Protein AF-A0A3M1S1Z4-F1 (afdb_monomer)

Mean predicted aligned error: 8.48 Å

Sequence (187 aa):
GVWTWRINYAYTAEENIVPWLLAGWWEPSHAADTRLLGLTVGRLLRAGQRMDLYARAAGYRHFERGLADDTWSVALSLMAMGHGHLPWSERLAFRWGFGWGLSYALDVLAVERIKQANPGDRTNRLLGYLEWQVDVPVELLFRSRWLQGCFVGGSVAHRSGIFGSASLFGKVSGGSDFVGLHVECLR

Secondary structure (DSSP, 8-state):
--EEEEEEEEEEBSS-IIIIITTT--PBPSS---EEEEEEEEEEEE--SSEEEEEEEEEEEEE-TTSS--EEEEEEEEEEEEEEE-TTSSSEEEEEEEEEEEEEESS--HHHHHT-SSTTPPPPSEEEEEEEEEEEEGGGTS--GGGTTEEEEEEEEEEES--TT-TTS-----EEEEEEEEEEEE-

Radius of gyration: 17.22 Å; Cα contacts (8 Å, |Δi|>4): 479; chains: 1; bounding box: 52×33×48 Å

Solvent-accessible surface area (backbone atoms only — not comparable to full-atom values): 9591 Å² total; per-residue (Å²): 124,54,31,35,44,30,46,35,44,29,36,27,40,59,65,55,68,75,72,42,46,78,70,69,53,86,53,71,21,92,88,38,70,35,32,37,43,35,46,34,43,33,33,57,73,42,85,49,98,70,41,29,36,27,43,34,45,34,44,34,45,38,41,32,80,83,71,47,80,65,39,44,34,38,36,44,32,43,32,42,34,35,73,43,56,40,86,101,44,93,49,74,51,33,38,38,35,49,29,44,40,40,28,40,32,82,50,76,52,53,53,32,64,69,56,35,81,54,99,83,58,57,80,63,41,68,26,41,28,37,34,42,37,42,33,30,46,39,50,82,81,43,95,45,82,91,41,58,61,24,31,41,35,40,37,39,41,37,37,30,43,66,68,90,79,59,89,83,71,64,82,31,50,31,46,48,42,33,44,27,44,34,42,38,34,56,87

Nearest PDB structures (foldseek):
  2wvp-assembly1_A  TM=2.875E-01  e=1.612E-03  Escherichia coli K-12
  2iwv-assembly2_B  TM=3.240E-01  e=2.583E-02  Escherichia coli K-12
  2x9k-assembly1_A  TM=2.784E-01  e=5.372E-03  Escherichia coli K-12
  2qom-assembly2_B  TM=2.943E-01  e=1.242E-01  Escherichia coli O157:H7
  4ctd-assembly1_A  TM=2.450E-01  e=9.562E-02  Escherichia coli K-12

Foldseek 3Di:
DKKKKKKKKWWFACDDPPPAVVVPNGHGRPQFGKIKIKIKMWDFPDDDPFWTKIWMKMKIWIDRPPLDDIWIKIWTKIKIKGFDADPPDPHTFKMKIKIKGKMAIPDFHSQQVVQFPDDPADAHRIWIKMKIWMWGQCCVVDVDPVSVQKIKTKMKMKTFRDPPPPPPRPDHGGMTIIIIIMMMGMD

pLDDT: mean 80.69, std 18.84, range [33.84, 98.25]

Structure (mmCIF, N/CA/C/O backbone):
data_AF-A0A3M1S1Z4-F1
#
_entry.id   AF-A0A3M1S1Z4-F1
#
loop_
_atom_site.group_PDB
_atom_site.id
_atom_site.type_symbol
_atom_site.label_atom_id
_atom_site.label_alt_id
_atom_site.label_comp_id
_atom_site.label_asym_id
_atom_site.label_entity_id
_atom_site.label_seq_id
_atom_site.pdbx_PDB_ins_code
_atom_site.Cartn_x
_atom_site.Cartn_y
_atom_site.Cartn_z
_atom_site.occupancy
_atom_site.B_iso_or_equiv
_atom_site.auth_seq_id
_atom_site.auth_comp_id
_atom_site.auth_asym_id
_atom_site.auth_atom_id
_atom_site.pdbx_PDB_model_num
ATOM 1 N N . GLY A 1 1 ? -8.802 -16.097 13.525 1.00 68.88 1 GLY A N 1
ATOM 2 C CA . GLY A 1 1 ? -7.914 -14.917 13.547 1.00 68.88 1 GLY A CA 1
ATOM 3 C C . GLY A 1 1 ? -8.428 -13.927 12.531 1.00 68.88 1 GLY A C 1
ATOM 4 O O . GLY A 1 1 ? -9.007 -14.385 11.558 1.00 68.88 1 GLY A O 1
ATOM 5 N N . VAL A 1 2 ? -8.281 -12.627 12.792 1.00 91.50 2 VAL A N 1
ATOM 6 C CA . VAL A 1 2 ? -8.871 -11.559 11.966 1.00 91.50 2 VAL A CA 1
ATOM 7 C C . VAL A 1 2 ? -8.124 -11.448 10.638 1.00 91.50 2 VAL A C 1
ATOM 9 O O . VAL A 1 2 ? -6.891 -11.362 10.624 1.00 91.50 2 VAL A O 1
ATOM 12 N N . TRP A 1 3 ? -8.871 -11.456 9.541 1.00 96.75 3 TRP A N 1
ATOM 13 C CA . TRP A 1 3 ? -8.379 -11.249 8.187 1.00 96.75 3 TRP A CA 1
ATOM 14 C C . TRP A 1 3 ? -8.866 -9.913 7.644 1.00 96.75 3 TRP A C 1
ATOM 16 O O . TRP A 1 3 ? -9.862 -9.353 8.092 1.00 96.75 3 TRP A O 1
ATOM 26 N N . THR A 1 4 ? -8.148 -9.391 6.663 1.00 97.06 4 THR A N 1
ATOM 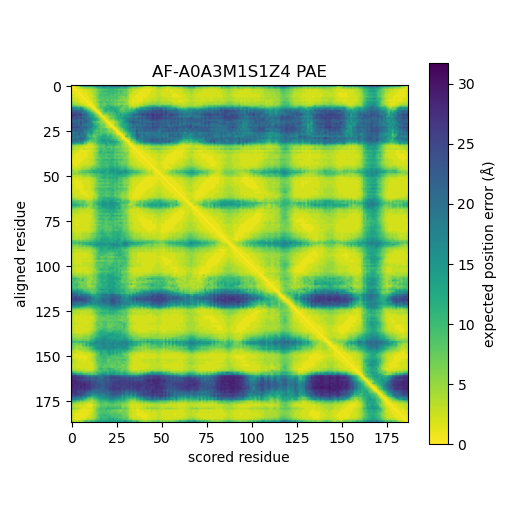27 C CA . THR A 1 4 ? -8.534 -8.188 5.939 1.00 97.06 4 THR A CA 1
ATOM 28 C C . THR A 1 4 ? -8.442 -8.459 4.451 1.00 97.06 4 THR A C 1
ATOM 30 O O . THR A 1 4 ? -7.589 -9.223 3.994 1.00 97.06 4 THR A O 1
ATOM 33 N N . TRP A 1 5 ? -9.315 -7.825 3.686 1.00 97.50 5 TRP A N 1
ATOM 34 C CA . TRP A 1 5 ? -9.149 -7.709 2.246 1.00 97.50 5 TRP A CA 1
ATOM 35 C C . TRP A 1 5 ? -9.329 -6.250 1.853 1.00 97.50 5 TRP A C 1
ATOM 37 O O . TRP A 1 5 ? -10.111 -5.524 2.470 1.00 97.50 5 TRP A O 1
ATOM 47 N N . ARG A 1 6 ? -8.584 -5.821 0.841 1.00 97.94 6 ARG A N 1
ATOM 48 C CA . ARG A 1 6 ? -8.609 -4.465 0.309 1.00 97.94 6 ARG A CA 1
ATOM 49 C C . ARG A 1 6 ? -8.583 -4.500 -1.204 1.00 97.94 6 ARG A C 1
ATOM 51 O O . ARG A 1 6 ? -7.796 -5.241 -1.783 1.00 97.94 6 ARG A O 1
ATOM 58 N N . ILE A 1 7 ? -9.376 -3.626 -1.809 1.00 97.75 7 ILE A N 1
ATOM 59 C CA . ILE A 1 7 ? -9.233 -3.237 -3.210 1.00 97.75 7 ILE A CA 1
ATOM 60 C C . ILE A 1 7 ? -8.804 -1.772 -3.242 1.00 97.75 7 ILE A C 1
ATOM 62 O O . ILE A 1 7 ? -9.365 -0.950 -2.514 1.00 97.75 7 ILE A O 1
ATOM 66 N N . ASN A 1 8 ? -7.810 -1.444 -4.063 1.00 96.81 8 ASN A N 1
ATOM 67 C CA . ASN A 1 8 ? -7.330 -0.075 -4.216 1.00 96.81 8 ASN A CA 1
ATOM 68 C C . ASN A 1 8 ? -7.093 0.287 -5.678 1.00 96.81 8 ASN A C 1
ATOM 70 O O . ASN A 1 8 ? -6.751 -0.563 -6.496 1.00 96.81 8 ASN A O 1
ATOM 74 N N . TYR A 1 9 ? -7.245 1.569 -5.981 1.00 95.25 9 TYR A N 1
ATOM 75 C CA . TYR A 1 9 ? -6.912 2.144 -7.275 1.00 95.25 9 TYR A CA 1
ATOM 76 C C . TYR A 1 9 ? -6.054 3.385 -7.062 1.00 95.25 9 TYR A C 1
ATOM 78 O O . TYR A 1 9 ? -6.417 4.257 -6.272 1.00 95.25 9 TYR A O 1
ATOM 86 N N . ALA A 1 10 ? -4.919 3.446 -7.748 1.00 90.69 10 ALA A N 1
ATOM 87 C CA . ALA A 1 10 ? -3.912 4.479 -7.575 1.00 90.69 10 ALA A CA 1
ATOM 88 C C . ALA A 1 10 ? -3.366 4.977 -8.917 1.00 90.69 10 ALA A C 1
ATOM 90 O O . ALA A 1 10 ? -3.469 4.302 -9.942 1.00 90.69 10 ALA A O 1
ATOM 91 N N . TYR A 1 11 ? -2.762 6.157 -8.894 1.00 85.62 11 TYR A N 1
ATOM 92 C CA . TYR A 1 11 ? -2.019 6.747 -10.002 1.00 85.62 11 TYR A CA 1
ATOM 93 C C . TYR A 1 11 ? -0.616 7.135 -9.533 1.00 85.62 11 TYR A C 1
ATOM 95 O O . TYR A 1 11 ? -0.378 7.321 -8.338 1.00 85.62 11 TYR A O 1
ATOM 103 N N . THR A 1 12 ? 0.321 7.230 -10.469 1.00 82.81 12 THR A N 1
ATOM 104 C CA . THR A 1 12 ? 1.680 7.681 -10.175 1.00 82.81 12 THR A CA 1
ATOM 105 C C . THR A 1 12 ? 1.708 9.172 -9.833 1.00 82.81 12 THR A C 1
ATOM 107 O O . THR A 1 12 ? 1.218 10.005 -10.599 1.00 82.81 12 THR A O 1
ATOM 110 N N . ALA A 1 13 ? 2.291 9.519 -8.686 1.00 64.19 13 ALA A N 1
ATOM 111 C CA . ALA A 1 13 ? 2.458 10.907 -8.256 1.00 64.19 13 ALA A CA 1
ATOM 112 C C . ALA A 1 13 ? 3.737 11.545 -8.821 1.00 64.19 13 ALA A C 1
ATOM 114 O O . ALA A 1 13 ? 4.740 10.861 -9.070 1.00 64.19 13 ALA A O 1
ATOM 115 N N . GLU A 1 14 ? 3.695 12.863 -9.043 1.00 56.50 14 GLU A N 1
ATOM 116 C CA . GLU A 1 14 ? 4.859 13.632 -9.501 1.00 56.50 14 GLU A CA 1
ATOM 117 C C . GLU A 1 14 ? 5.950 13.654 -8.431 1.00 56.50 14 GLU A C 1
ATOM 119 O O . GLU A 1 14 ? 7.093 13.260 -8.684 1.00 56.50 14 GLU A O 1
ATOM 124 N N . GLU A 1 15 ? 5.526 14.035 -7.228 1.00 52.81 15 GLU A N 1
ATOM 125 C CA . GLU A 1 15 ? 6.348 14.323 -6.062 1.00 52.81 15 GLU A CA 1
ATOM 126 C C . GLU A 1 15 ? 6.723 13.077 -5.249 1.00 52.81 15 GLU A C 1
ATOM 128 O O . GLU A 1 15 ? 6.014 12.069 -5.229 1.00 52.81 15 GLU A O 1
ATOM 133 N N . ASN A 1 16 ? 7.849 13.168 -4.536 1.00 48.16 16 ASN A N 1
ATOM 134 C CA . ASN A 1 16 ? 8.339 12.108 -3.651 1.00 48.16 16 ASN A CA 1
ATOM 135 C C . ASN A 1 16 ? 7.529 12.030 -2.342 1.00 48.16 16 ASN A C 1
ATOM 137 O O . ASN A 1 16 ? 7.051 13.036 -1.809 1.00 48.16 16 ASN A O 1
ATOM 141 N N . ILE A 1 17 ? 7.455 10.827 -1.762 1.00 47.41 17 ILE A N 1
ATOM 142 C CA . ILE A 1 17 ? 6.637 10.529 -0.575 1.00 47.41 17 ILE A CA 1
ATOM 143 C C . ILE A 1 17 ? 6.926 11.373 0.671 1.00 47.41 17 ILE A C 1
ATOM 145 O O . ILE A 1 17 ? 6.023 11.694 1.445 1.00 47.41 17 ILE A O 1
ATOM 149 N N . VAL A 1 18 ? 8.183 11.772 0.851 1.00 43.25 18 VAL A N 1
ATOM 150 C CA . VAL A 1 18 ? 8.641 12.623 1.951 1.00 43.25 18 VAL A CA 1
ATOM 151 C C . VAL A 1 18 ? 9.403 13.804 1.343 1.00 43.25 18 VAL A C 1
ATOM 153 O O . VAL A 1 18 ? 10.358 13.559 0.603 1.00 43.25 18 VAL A O 1
ATOM 156 N N . PRO A 1 19 ? 9.051 15.068 1.655 1.00 40.47 19 PRO A N 1
ATOM 157 C CA . PRO A 1 19 ? 8.047 15.517 2.631 1.00 40.47 19 PRO A CA 1
ATOM 158 C C . PRO A 1 19 ? 6.644 15.818 2.058 1.00 40.47 19 PRO A C 1
ATOM 160 O O . PRO A 1 19 ? 5.742 16.124 2.832 1.00 40.47 19 PRO A O 1
ATOM 163 N N . TRP A 1 20 ? 6.432 15.765 0.742 1.00 47.34 20 TRP A N 1
ATOM 164 C CA . TRP A 1 20 ? 5.297 16.452 0.106 1.00 47.34 20 TRP A CA 1
ATOM 165 C C . TRP A 1 20 ? 3.975 15.671 0.131 1.00 47.34 20 TRP A C 1
ATOM 167 O O . TRP A 1 20 ? 2.946 16.224 0.521 1.00 47.34 20 TRP A O 1
ATOM 177 N N . LEU A 1 21 ? 3.985 14.370 -0.169 1.00 50.34 21 LEU A N 1
ATOM 178 C CA . LEU A 1 21 ? 2.754 13.563 -0.164 1.00 50.34 21 LEU A CA 1
ATOM 179 C C . LEU A 1 21 ? 2.178 13.368 1.246 1.00 50.34 21 LEU A C 1
ATOM 181 O O . LEU A 1 21 ? 0.966 13.454 1.440 1.00 50.34 21 LEU A O 1
ATOM 185 N N . LEU A 1 22 ? 3.035 13.196 2.257 1.00 49.78 22 LEU A N 1
ATOM 186 C CA . LEU A 1 22 ? 2.607 13.142 3.663 1.00 49.78 22 LEU A CA 1
ATOM 187 C C . LEU A 1 22 ? 2.133 14.499 4.209 1.00 49.78 22 LEU A C 1
ATOM 189 O O . LEU A 1 22 ? 1.377 14.531 5.178 1.00 49.78 22 LEU A O 1
ATOM 193 N N . ALA A 1 23 ? 2.550 15.607 3.589 1.00 49.66 23 ALA A N 1
ATOM 194 C CA . ALA A 1 23 ? 2.075 16.955 3.898 1.00 49.66 23 ALA A CA 1
ATOM 195 C C . ALA A 1 23 ? 0.803 17.345 3.119 1.00 49.66 23 ALA A C 1
ATOM 197 O O . ALA A 1 23 ? 0.303 18.455 3.289 1.00 49.66 23 ALA A O 1
ATOM 198 N N . GLY A 1 24 ? 0.256 16.439 2.299 1.00 41.69 24 GLY A N 1
ATOM 199 C CA . GLY A 1 24 ? -1.018 16.636 1.618 1.00 41.69 24 GLY A CA 1
ATOM 200 C C . GLY A 1 24 ? -0.931 17.286 0.233 1.00 41.69 24 GLY A C 1
ATOM 201 O O . GLY A 1 24 ? -1.918 17.872 -0.206 1.00 41.69 24 GLY A O 1
ATOM 202 N N . TRP A 1 25 ? 0.206 17.183 -0.457 1.00 45.78 25 TRP A N 1
ATOM 203 C CA . TRP A 1 25 ? 0.380 17.659 -1.835 1.00 45.78 25 TRP A CA 1
ATOM 204 C C . TRP A 1 25 ? 0.211 16.491 -2.817 1.00 45.78 25 TRP A C 1
ATOM 206 O O . TRP A 1 25 ? 1.113 15.673 -2.966 1.00 45.78 25 TRP A O 1
ATOM 216 N N . TRP A 1 26 ? -0.964 16.382 -3.448 1.00 53.75 26 TRP A N 1
ATOM 217 C CA . TRP A 1 26 ? -1.383 15.226 -4.262 1.00 53.75 26 TRP A CA 1
ATOM 218 C C . TRP A 1 26 ? -1.401 15.569 -5.762 1.00 53.75 26 TRP A C 1
ATOM 220 O O . TRP A 1 26 ? -2.456 15.522 -6.393 1.00 53.75 26 TRP A O 1
ATOM 230 N N . GLU A 1 27 ? -0.263 15.939 -6.350 1.00 50.00 27 GLU A N 1
ATOM 231 C CA . GLU A 1 27 ? -0.191 16.247 -7.789 1.00 50.00 27 GLU A CA 1
ATOM 232 C C . GLU A 1 27 ? 0.070 14.979 -8.635 1.00 50.00 27 GLU A C 1
ATOM 234 O O . GLU A 1 27 ? 1.014 14.224 -8.360 1.00 50.00 27 GLU A O 1
ATOM 239 N N . PRO A 1 28 ? -0.781 14.682 -9.642 1.00 53.62 28 PRO A N 1
ATOM 240 C CA . PRO A 1 28 ? -0.522 13.615 -10.609 1.00 53.62 28 PRO A CA 1
ATOM 241 C C . PRO A 1 28 ? 0.761 13.878 -11.390 1.00 53.62 28 PRO A C 1
ATOM 243 O O . PRO A 1 28 ? 0.991 15.007 -11.798 1.00 53.62 28 PRO A O 1
ATOM 246 N N . SER A 1 29 ? 1.558 12.837 -11.654 1.00 52.62 29 SER A N 1
ATOM 247 C CA . SER A 1 29 ? 2.783 13.007 -12.437 1.00 52.62 29 SER A CA 1
ATOM 248 C C . SER A 1 29 ? 2.493 13.433 -13.873 1.00 52.62 29 SER A C 1
ATOM 250 O O . SER A 1 29 ? 1.865 12.697 -14.633 1.00 52.62 29 SER A O 1
ATOM 252 N N . HIS A 1 30 ? 3.053 14.569 -14.280 1.00 53.91 30 HIS A N 1
ATOM 253 C CA . HIS A 1 30 ? 3.096 14.999 -15.675 1.00 53.91 30 HIS A CA 1
ATOM 254 C C . HIS A 1 30 ? 4.088 14.189 -16.534 1.00 53.91 30 HIS A C 1
ATOM 256 O O . HIS A 1 30 ? 4.000 14.216 -17.761 1.00 53.91 30 HIS A O 1
ATOM 262 N N . ALA A 1 31 ? 5.009 13.443 -15.910 1.00 52.38 31 ALA A N 1
ATOM 263 C CA . ALA A 1 31 ? 6.054 12.672 -16.589 1.00 52.38 31 ALA A CA 1
ATOM 264 C C . ALA A 1 31 ? 5.696 11.190 -16.826 1.00 52.38 31 ALA A C 1
ATOM 266 O O . ALA A 1 31 ? 6.248 10.576 -17.739 1.00 52.38 31 ALA A O 1
ATOM 267 N N . ALA A 1 32 ? 4.796 10.605 -16.022 1.00 59.62 32 ALA A N 1
ATOM 268 C CA . ALA A 1 32 ? 4.355 9.217 -16.177 1.00 59.62 32 ALA A CA 1
ATOM 269 C C . ALA A 1 32 ? 2.911 8.999 -15.677 1.00 59.62 32 ALA A C 1
ATOM 271 O O . ALA A 1 32 ? 2.651 9.057 -14.479 1.00 59.62 32 ALA A O 1
ATOM 272 N N . ASP A 1 33 ? 1.979 8.679 -16.583 1.00 74.31 33 ASP A N 1
ATOM 273 C CA . ASP A 1 33 ? 0.579 8.325 -16.264 1.00 74.31 33 ASP A CA 1
ATOM 274 C C . ASP A 1 33 ? 0.416 6.804 -16.108 1.00 74.31 33 ASP A C 1
ATOM 276 O O . ASP A 1 33 ? -0.379 6.162 -16.800 1.00 74.31 33 ASP A O 1
ATOM 280 N N . THR A 1 34 ? 1.200 6.206 -15.207 1.00 81.06 34 THR A N 1
ATOM 281 C CA . THR A 1 34 ? 1.022 4.799 -14.836 1.00 81.06 34 THR A CA 1
ATOM 282 C C . THR A 1 34 ? -0.071 4.705 -13.772 1.00 81.06 34 THR A C 1
ATOM 284 O O . THR A 1 34 ? -0.085 5.430 -12.773 1.00 81.06 34 THR A O 1
ATOM 287 N N . ARG A 1 35 ? -1.029 3.803 -13.982 1.00 87.88 35 ARG A N 1
ATOM 288 C CA . ARG A 1 35 ? -2.130 3.558 -13.042 1.00 87.88 35 ARG A CA 1
ATOM 289 C C . ARG A 1 35 ? -2.029 2.171 -12.449 1.00 87.88 35 ARG A C 1
ATOM 291 O O . ARG A 1 35 ? -1.486 1.265 -13.067 1.00 87.88 35 ARG A O 1
ATOM 298 N N . LEU A 1 36 ? -2.587 1.988 -11.264 1.00 90.62 36 LEU A N 1
ATOM 299 C CA . LEU A 1 36 ? -2.458 0.757 -10.504 1.00 90.62 36 LEU A CA 1
ATOM 300 C C . LEU A 1 36 ? -3.816 0.327 -9.962 1.00 90.62 36 LEU A C 1
ATOM 302 O O . LEU A 1 36 ? -4.502 1.103 -9.303 1.00 90.62 36 LEU A O 1
ATOM 306 N N . LEU A 1 37 ? -4.185 -0.928 -10.212 1.00 96.25 37 LEU A N 1
ATOM 307 C CA . LEU A 1 37 ? -5.288 -1.606 -9.532 1.00 96.25 37 LEU A CA 1
ATOM 308 C C . LEU A 1 37 ? -4.709 -2.688 -8.624 1.00 96.25 37 LEU A C 1
ATOM 310 O O . LEU A 1 37 ? -3.894 -3.497 -9.069 1.00 96.25 37 LEU A O 1
ATOM 314 N N . GLY A 1 38 ? -5.132 -2.704 -7.364 1.00 97.00 38 GLY A N 1
ATOM 315 C CA . GLY A 1 38 ? -4.602 -3.601 -6.350 1.00 97.00 38 GLY A CA 1
ATOM 316 C C . GLY A 1 38 ? -5.652 -4.414 -5.623 1.00 97.00 38 GLY A C 1
ATOM 317 O O . GLY A 1 38 ? -6.762 -3.947 -5.363 1.00 97.00 38 GLY A O 1
ATOM 318 N N . LEU A 1 39 ? -5.253 -5.635 -5.277 1.00 98.12 39 LEU A N 1
ATOM 319 C CA . LEU A 1 39 ? -5.937 -6.500 -4.330 1.00 98.12 39 LEU A CA 1
ATOM 320 C C . LEU A 1 39 ? -4.942 -6.893 -3.239 1.00 98.12 39 LEU A C 1
ATOM 322 O O . LEU A 1 39 ? -3.910 -7.501 -3.527 1.00 98.12 39 LEU A O 1
ATOM 326 N N . THR A 1 40 ? -5.282 -6.594 -1.991 1.00 98.25 40 THR A N 1
ATOM 327 C CA . THR A 1 40 ? -4.454 -6.914 -0.827 1.00 98.25 40 THR A CA 1
ATOM 328 C C . THR A 1 40 ? -5.236 -7.777 0.143 1.00 98.25 40 THR A C 1
ATOM 330 O O . THR A 1 40 ? -6.379 -7.475 0.473 1.00 98.25 40 THR A O 1
ATOM 333 N N . VAL A 1 41 ? -4.604 -8.836 0.638 1.00 98.19 41 VAL A N 1
ATOM 334 C CA . VAL A 1 41 ? -5.101 -9.652 1.747 1.00 98.19 41 VAL A CA 1
ATOM 335 C C . VAL A 1 41 ? -4.181 -9.492 2.946 1.00 98.19 41 VAL A C 1
ATOM 337 O O . VAL A 1 41 ? -2.957 -9.475 2.812 1.00 98.19 41 VAL A O 1
ATOM 340 N N . GLY A 1 42 ? -4.769 -9.351 4.128 1.00 97.69 42 GLY A N 1
ATOM 341 C CA . GLY A 1 42 ? -4.057 -9.151 5.380 1.00 97.69 42 GLY A CA 1
ATOM 342 C C . GLY A 1 42 ? -4.495 -10.137 6.451 1.00 97.69 42 GLY A C 1
ATOM 343 O O . GLY A 1 42 ? -5.641 -10.573 6.482 1.00 97.69 42 GLY A O 1
ATOM 344 N N . ARG A 1 43 ? -3.588 -10.470 7.365 1.00 97.69 43 ARG A N 1
ATOM 345 C CA . ARG A 1 43 ? -3.881 -11.264 8.559 1.00 97.69 43 ARG A CA 1
ATOM 346 C C . ARG A 1 43 ? -3.323 -10.566 9.784 1.00 97.69 43 ARG A C 1
ATOM 348 O O . ARG A 1 43 ? -2.140 -10.228 9.808 1.00 97.69 43 ARG A O 1
ATOM 355 N N . LEU A 1 44 ? -4.154 -10.403 10.809 1.00 97.44 44 LEU A N 1
ATOM 356 C CA . LEU A 1 44 ? -3.710 -9.911 12.106 1.00 97.44 44 LEU A CA 1
ATOM 357 C C . LEU A 1 44 ? -2.735 -10.921 12.721 1.00 97.44 44 LEU A C 1
ATOM 359 O O . LEU A 1 44 ? -3.089 -12.080 12.957 1.00 97.44 44 LEU A O 1
ATOM 363 N N . LEU A 1 45 ? -1.508 -10.474 12.972 1.00 96.69 45 LEU A N 1
ATOM 364 C CA . LEU A 1 45 ? -0.483 -11.253 13.661 1.00 96.69 45 LEU A CA 1
ATOM 365 C C . LEU A 1 45 ? -0.533 -11.009 15.164 1.00 96.69 45 LEU A C 1
ATOM 367 O O . LEU A 1 45 ? -0.421 -11.946 15.951 1.00 96.69 45 LEU A O 1
ATOM 371 N N . ARG A 1 46 ? -0.687 -9.741 15.557 1.00 95.81 46 ARG A N 1
ATOM 372 C CA . ARG A 1 46 ? -0.682 -9.326 16.957 1.00 95.81 46 ARG A CA 1
ATOM 373 C C . ARG A 1 46 ? -1.564 -8.103 17.146 1.00 95.81 46 ARG A C 1
ATOM 375 O O . ARG A 1 46 ? -1.294 -7.067 16.549 1.00 95.81 46 ARG A O 1
ATOM 382 N N . ALA A 1 47 ? -2.566 -8.228 18.010 1.00 94.00 47 ALA A N 1
ATOM 383 C CA . ALA A 1 47 ? -3.289 -7.076 18.530 1.00 94.00 47 ALA A CA 1
ATOM 384 C C . ALA A 1 47 ? -2.452 -6.396 19.620 1.00 94.00 47 ALA A C 1
ATOM 386 O O . ALA A 1 47 ? -1.823 -7.081 20.438 1.00 94.00 47 ALA A O 1
ATOM 387 N N . GLY A 1 48 ? -2.426 -5.069 19.634 1.00 90.00 48 GLY A N 1
ATOM 388 C CA . GLY A 1 48 ? -1.680 -4.296 20.623 1.00 90.00 48 GLY A CA 1
ATOM 389 C C . GLY A 1 48 ? -2.511 -3.173 21.224 1.00 90.00 48 GLY A C 1
ATOM 390 O O . GLY A 1 48 ? -3.523 -2.761 20.678 1.00 90.00 48 GLY A O 1
ATOM 391 N N . GLN A 1 49 ? -2.063 -2.641 22.365 1.00 82.81 49 GLN A N 1
ATOM 392 C CA . GLN A 1 49 ? -2.783 -1.558 23.048 1.00 82.81 49 GLN A CA 1
ATOM 393 C C . GLN A 1 49 ? -2.788 -0.251 22.239 1.00 82.81 49 GLN A C 1
ATOM 395 O O . GLN A 1 49 ? -3.724 0.534 22.334 1.00 82.81 49 GLN A O 1
ATOM 400 N N . ARG A 1 50 ? -1.718 0.006 21.476 1.00 85.00 50 ARG A N 1
ATOM 401 C CA . ARG A 1 50 ? -1.568 1.224 20.661 1.00 85.00 50 ARG A CA 1
ATOM 402 C C . ARG A 1 50 ? -1.634 0.951 19.167 1.00 85.00 50 ARG A C 1
ATOM 404 O O . ARG A 1 50 ? -2.131 1.787 18.421 1.00 85.00 50 ARG A O 1
ATOM 411 N N . MET A 1 51 ? -1.082 -0.183 18.743 1.00 93.31 51 MET A N 1
ATOM 412 C CA . MET A 1 51 ? -0.995 -0.552 17.339 1.00 93.31 51 MET A CA 1
ATOM 413 C C . MET A 1 51 ? -1.179 -2.052 17.164 1.00 93.31 51 MET A C 1
ATOM 415 O O . MET A 1 51 ? -0.622 -2.839 17.932 1.00 93.31 51 MET A O 1
ATOM 419 N N . ASP A 1 52 ? -1.889 -2.418 16.109 1.00 96.25 52 ASP A N 1
ATOM 420 C CA . ASP A 1 52 ? -2.017 -3.784 15.629 1.00 96.25 52 ASP A CA 1
ATOM 421 C C . ASP A 1 52 ? -0.986 -4.058 14.538 1.00 96.25 52 ASP A C 1
ATOM 423 O O . ASP A 1 52 ? -0.679 -3.190 13.724 1.00 96.25 52 ASP A O 1
ATOM 427 N N . LEU A 1 53 ? -0.467 -5.280 14.494 1.00 97.31 53 LEU A N 1
ATOM 428 C CA . LEU A 1 53 ? 0.474 -5.715 13.471 1.00 97.31 53 LEU A CA 1
ATOM 429 C C . LEU A 1 53 ? -0.184 -6.738 12.548 1.00 97.31 53 LEU A C 1
ATOM 431 O O . LEU A 1 53 ? -0.628 -7.797 12.999 1.00 97.31 53 LEU A O 1
ATOM 435 N N . TYR A 1 54 ? -0.181 -6.448 11.251 1.00 98.19 54 TYR A N 1
ATOM 436 C CA . TYR A 1 54 ? -0.698 -7.317 10.199 1.00 98.19 54 TYR A CA 1
ATOM 437 C C . TYR A 1 54 ? 0.430 -7.795 9.283 1.00 98.19 54 TYR A C 1
ATOM 439 O O . TYR A 1 54 ? 1.325 -7.026 8.948 1.00 98.19 54 TYR A O 1
ATOM 447 N N . ALA A 1 55 ? 0.354 -9.042 8.825 1.00 98.12 55 ALA A N 1
ATOM 448 C CA . ALA A 1 55 ? 1.051 -9.482 7.617 1.00 98.12 55 ALA A CA 1
ATOM 449 C C . ALA A 1 55 ? 0.136 -9.244 6.421 1.00 98.12 55 ALA A C 1
ATOM 451 O O . ALA A 1 55 ? -1.056 -9.543 6.507 1.00 98.12 55 ALA A O 1
ATOM 452 N N . ARG A 1 56 ? 0.679 -8.741 5.314 1.00 98.19 56 ARG A N 1
ATOM 453 C CA . ARG A 1 56 ? -0.070 -8.446 4.093 1.00 98.19 56 ARG A CA 1
ATOM 454 C C . ARG A 1 56 ? 0.620 -9.017 2.865 1.00 98.19 56 ARG A C 1
ATOM 456 O O . ARG A 1 56 ? 1.845 -9.013 2.765 1.00 98.19 56 ARG A O 1
ATOM 463 N N . ALA A 1 57 ? -0.202 -9.477 1.934 1.00 98.12 57 ALA A N 1
ATOM 464 C CA . ALA A 1 57 ? 0.196 -9.849 0.590 1.00 98.12 57 ALA A CA 1
ATOM 465 C C . ALA A 1 57 ? -0.693 -9.104 -0.406 1.00 98.12 57 ALA A C 1
ATOM 467 O O . ALA A 1 57 ? -1.919 -9.143 -0.289 1.00 98.12 57 ALA A O 1
ATOM 468 N N . ALA A 1 58 ? -0.077 -8.426 -1.367 1.00 97.75 58 ALA A N 1
ATOM 469 C CA . ALA A 1 58 ? -0.762 -7.627 -2.370 1.00 97.75 58 ALA A CA 1
ATOM 470 C C . ALA A 1 58 ? -0.366 -8.054 -3.782 1.00 97.75 58 ALA A C 1
ATOM 472 O O . ALA A 1 58 ? 0.797 -8.367 -4.039 1.00 97.75 58 ALA A O 1
ATOM 473 N N . GLY A 1 59 ? -1.336 -8.042 -4.690 1.00 97.50 59 GLY A N 1
ATOM 474 C CA . GLY A 1 59 ? -1.135 -8.159 -6.128 1.00 97.50 59 GLY A CA 1
ATOM 475 C C . GLY A 1 59 ? -1.606 -6.886 -6.818 1.00 97.50 59 GLY A C 1
ATOM 476 O O . GLY A 1 59 ? -2.710 -6.410 -6.556 1.00 97.50 59 GLY A O 1
ATOM 477 N N . TYR A 1 60 ? -0.773 -6.353 -7.705 1.00 96.50 60 TYR A N 1
ATOM 478 C CA . TYR A 1 60 ? -1.012 -5.105 -8.416 1.00 96.50 60 TYR A CA 1
ATOM 479 C C . TYR A 1 60 ? -0.914 -5.316 -9.922 1.00 96.50 60 TYR A C 1
ATOM 481 O O . TYR A 1 60 ? 0.073 -5.873 -10.410 1.00 96.50 60 TYR A O 1
ATOM 489 N N . ARG A 1 61 ? -1.915 -4.821 -10.651 1.00 95.62 61 ARG A N 1
ATOM 490 C CA . ARG A 1 61 ? -1.861 -4.636 -12.101 1.00 95.62 61 ARG A CA 1
ATOM 491 C C . ARG A 1 61 ? -1.480 -3.191 -12.385 1.00 95.62 61 ARG A C 1
ATOM 493 O O . ARG A 1 61 ? -2.198 -2.281 -11.974 1.00 95.62 61 ARG A O 1
ATOM 500 N N . HIS A 1 62 ? -0.369 -3.010 -13.088 1.00 92.44 62 HIS A N 1
ATOM 501 C CA . HIS A 1 62 ? 0.113 -1.717 -13.559 1.00 92.44 62 HIS A CA 1
ATOM 502 C C . HIS A 1 62 ? -0.349 -1.504 -14.994 1.00 92.44 62 HIS A C 1
ATOM 504 O O . HIS A 1 62 ? -0.135 -2.363 -15.849 1.00 92.44 62 HIS A O 1
ATOM 510 N N . PHE A 1 63 ? -0.987 -0.367 -15.234 1.00 91.38 63 PHE A N 1
ATOM 511 C CA . PHE A 1 63 ? -1.415 0.098 -16.542 1.00 91.38 63 PHE A CA 1
ATOM 512 C C . PHE A 1 63 ? -0.465 1.207 -16.979 1.00 91.38 63 PHE A C 1
ATOM 514 O O . PHE A 1 63 ? -0.534 2.314 -16.448 1.00 91.38 63 PHE A O 1
ATOM 521 N N . GLU A 1 64 ? 0.424 0.908 -17.920 1.00 84.19 64 GLU A N 1
ATOM 522 C CA . GLU A 1 64 ? 1.543 1.786 -18.309 1.00 84.19 64 GLU A CA 1
ATOM 523 C C . GLU A 1 64 ? 1.142 2.815 -19.383 1.00 84.19 64 GLU A C 1
ATOM 525 O O . GLU A 1 64 ? 1.945 3.649 -19.789 1.00 84.19 64 GLU A O 1
ATOM 530 N N . ARG A 1 65 ? -0.115 2.767 -19.850 1.00 84.94 65 ARG A N 1
ATOM 531 C CA . ARG A 1 65 ? -0.782 3.780 -20.697 1.00 84.94 65 ARG A CA 1
ATOM 532 C C . ARG A 1 65 ? 0.062 4.305 -21.870 1.00 84.94 65 ARG A C 1
ATOM 534 O O . ARG A 1 65 ? 0.043 5.493 -22.177 1.00 84.94 65 ARG A O 1
ATOM 541 N N . GLY A 1 66 ? 0.748 3.401 -22.568 1.00 76.62 66 GLY A N 1
ATOM 542 C CA . GLY A 1 66 ? 1.540 3.721 -23.761 1.00 76.62 66 GLY A CA 1
ATOM 543 C C . GLY A 1 66 ? 3.007 4.063 -23.489 1.00 76.62 66 GLY A C 1
ATOM 544 O O . GLY A 1 66 ? 3.745 4.299 -24.440 1.00 76.62 66 GLY A O 1
ATOM 545 N N . LEU A 1 67 ? 3.448 4.047 -22.226 1.00 78.00 67 LEU A N 1
ATOM 546 C CA . LEU A 1 67 ? 4.863 4.159 -21.851 1.00 78.00 67 LEU A CA 1
ATOM 547 C C . LEU A 1 67 ? 5.597 2.811 -21.949 1.00 78.00 67 LEU A C 1
ATOM 549 O O . LEU A 1 67 ? 6.806 2.776 -22.180 1.00 78.00 67 LEU A O 1
ATOM 553 N N . ALA A 1 68 ? 4.873 1.708 -21.745 1.00 82.62 68 ALA A N 1
ATOM 554 C CA . ALA A 1 68 ? 5.347 0.329 -21.841 1.00 82.62 68 ALA A CA 1
ATOM 555 C C . ALA A 1 68 ? 4.162 -0.650 -21.896 1.00 82.62 68 ALA A C 1
ATOM 557 O O . ALA A 1 68 ? 3.003 -0.229 -21.880 1.00 82.62 68 ALA A O 1
ATOM 558 N N . ASP A 1 69 ? 4.465 -1.949 -21.921 1.00 87.06 69 ASP A N 1
ATOM 559 C CA . ASP A 1 69 ? 3.471 -2.999 -21.727 1.00 87.06 69 ASP A CA 1
ATOM 560 C C . ASP A 1 69 ? 2.990 -3.041 -20.272 1.00 87.06 69 ASP A C 1
ATOM 562 O O . ASP A 1 69 ? 3.775 -2.973 -19.324 1.00 87.06 69 ASP A O 1
ATOM 566 N N . ASP A 1 70 ? 1.683 -3.214 -20.094 1.00 90.69 70 ASP A N 1
ATOM 567 C CA . ASP A 1 70 ? 1.077 -3.384 -18.779 1.00 90.69 70 ASP A CA 1
ATOM 568 C C . ASP A 1 70 ? 1.660 -4.603 -18.046 1.00 90.69 70 ASP A C 1
ATOM 570 O O . ASP A 1 70 ? 1.589 -5.746 -18.521 1.00 90.69 70 ASP A O 1
ATOM 574 N N . THR A 1 71 ? 2.118 -4.401 -16.814 1.00 91.75 71 THR A N 1
ATOM 575 C CA . THR A 1 71 ? 2.817 -5.430 -16.037 1.00 91.75 71 THR A CA 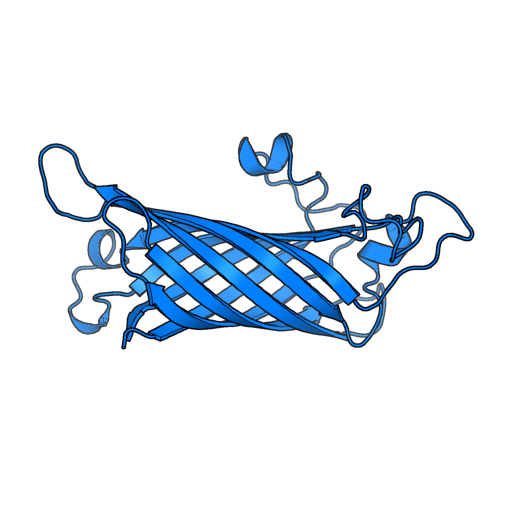1
ATOM 576 C C . THR A 1 71 ? 2.131 -5.738 -14.708 1.00 91.75 71 THR A C 1
ATOM 578 O O . THR A 1 71 ? 1.153 -5.105 -14.310 1.00 91.75 71 THR A O 1
ATOM 581 N N . TRP A 1 72 ? 2.601 -6.777 -14.027 1.00 94.12 72 TRP A N 1
ATOM 582 C CA . TRP A 1 72 ? 2.130 -7.153 -12.697 1.00 94.12 72 TRP A CA 1
ATOM 583 C C . TRP A 1 72 ? 3.234 -6.968 -11.671 1.00 94.12 72 TRP A C 1
ATOM 585 O O . TRP A 1 72 ? 4.415 -7.157 -11.961 1.00 94.12 72 TRP A O 1
ATOM 595 N N . SER A 1 73 ? 2.842 -6.679 -10.437 1.00 94.00 73 SER A N 1
ATOM 596 C CA . SER A 1 73 ? 3.745 -6.783 -9.298 1.00 94.00 73 SER A CA 1
ATOM 597 C C . SER A 1 73 ? 3.055 -7.412 -8.103 1.00 94.00 73 SER A C 1
ATOM 599 O O . SER A 1 73 ? 1.837 -7.329 -7.964 1.00 94.00 73 SER A O 1
ATOM 601 N N . VAL A 1 74 ? 3.849 -8.003 -7.225 1.00 96.44 74 VAL A N 1
ATOM 602 C CA . VAL A 1 74 ? 3.405 -8.532 -5.939 1.00 96.44 74 VAL A CA 1
ATOM 603 C C . VAL A 1 74 ? 4.162 -7.840 -4.817 1.00 96.44 74 VAL A C 1
ATOM 605 O O . VAL A 1 74 ? 5.322 -7.462 -4.990 1.00 96.44 74 VAL A O 1
ATOM 608 N N . ALA A 1 75 ? 3.531 -7.655 -3.664 1.00 96.50 75 ALA A N 1
ATOM 609 C CA . ALA A 1 75 ? 4.176 -7.113 -2.474 1.00 96.50 75 ALA A CA 1
ATOM 610 C C . ALA A 1 75 ? 3.865 -7.971 -1.250 1.00 96.50 75 ALA A C 1
ATOM 612 O O . ALA A 1 75 ? 2.738 -8.430 -1.074 1.00 96.50 75 ALA A O 1
ATOM 613 N N . LEU A 1 76 ? 4.871 -8.165 -0.402 1.00 97.69 76 LEU A N 1
ATOM 614 C CA . LEU A 1 76 ? 4.731 -8.753 0.925 1.00 97.69 76 LEU A CA 1
ATOM 615 C C . LEU A 1 76 ? 5.181 -7.718 1.944 1.00 97.69 76 LEU A C 1
ATOM 617 O O . LEU A 1 76 ? 6.292 -7.197 1.837 1.00 97.69 76 LEU A O 1
ATOM 621 N N . SER A 1 77 ? 4.338 -7.424 2.928 1.00 97.25 77 SER A N 1
ATOM 622 C CA . SER A 1 77 ? 4.619 -6.385 3.915 1.00 97.25 77 SER A CA 1
ATOM 623 C C . SER A 1 77 ? 4.123 -6.738 5.310 1.00 97.25 77 SER A C 1
ATOM 625 O O . SER A 1 77 ? 3.188 -7.519 5.505 1.00 97.25 77 SER A O 1
ATOM 627 N N . LEU A 1 78 ? 4.778 -6.144 6.301 1.00 97.81 78 LEU A N 1
ATOM 628 C CA . LEU A 1 78 ? 4.236 -5.987 7.641 1.00 97.81 78 LEU A CA 1
ATOM 629 C C . LEU A 1 78 ? 3.593 -4.609 7.725 1.00 97.81 78 LEU A C 1
ATOM 631 O O . LEU A 1 78 ? 4.156 -3.649 7.212 1.00 97.81 78 LEU A O 1
ATOM 635 N N . MET A 1 79 ? 2.432 -4.515 8.364 1.00 97.62 79 MET A N 1
ATOM 636 C CA . MET A 1 79 ? 1.672 -3.278 8.507 1.00 97.62 79 MET A CA 1
ATOM 637 C C . MET A 1 79 ? 1.364 -3.024 9.973 1.00 97.62 79 MET A C 1
ATOM 639 O O . MET A 1 79 ? 0.639 -3.802 10.597 1.00 97.62 79 MET A O 1
ATOM 643 N N . ALA A 1 80 ? 1.887 -1.927 10.508 1.00 97.06 80 ALA A N 1
ATOM 644 C CA . ALA A 1 80 ? 1.507 -1.421 11.815 1.00 97.06 80 ALA A CA 1
ATOM 645 C C . ALA A 1 80 ? 0.301 -0.482 11.660 1.00 97.06 80 ALA A C 1
ATOM 647 O O . ALA A 1 80 ? 0.353 0.469 10.883 1.00 97.06 80 ALA A O 1
ATOM 648 N N . MET A 1 81 ? -0.777 -0.756 12.391 1.00 96.81 81 MET A N 1
ATOM 649 C CA . MET A 1 81 ? -2.067 -0.071 12.301 1.00 96.81 81 MET A CA 1
ATOM 650 C C . MET A 1 81 ? -2.424 0.589 13.626 1.00 96.81 81 MET A C 1
ATOM 652 O O . MET A 1 81 ? -2.561 -0.098 14.633 1.00 96.81 81 MET A O 1
ATOM 656 N N . GLY A 1 82 ? -2.595 1.907 13.625 1.00 94.69 82 GLY A N 1
ATOM 657 C CA . GLY A 1 82 ? -3.097 2.678 14.759 1.00 94.69 82 GLY A CA 1
ATOM 658 C C . GLY A 1 82 ? -4.573 3.049 14.605 1.00 94.69 82 GLY A C 1
ATOM 659 O O . GLY A 1 82 ? -5.105 3.123 13.496 1.00 94.69 82 GLY A O 1
ATOM 660 N N . HIS A 1 83 ? -5.220 3.324 15.737 1.00 93.50 83 HIS A N 1
ATOM 661 C CA . HIS A 1 83 ? -6.644 3.651 15.827 1.00 93.50 83 HIS A CA 1
ATOM 662 C C . HIS A 1 83 ? -6.836 5.015 16.499 1.00 93.50 83 HIS A C 1
ATOM 664 O O . HIS A 1 83 ? -6.390 5.224 17.628 1.00 93.50 83 HIS A O 1
ATOM 670 N N . GLY A 1 84 ? -7.492 5.945 15.806 1.00 91.62 84 GLY A N 1
ATOM 671 C CA . GLY A 1 84 ? -7.926 7.228 16.351 1.00 91.62 84 GLY A CA 1
ATOM 672 C C . GLY A 1 84 ? -9.407 7.174 16.705 1.00 91.62 84 GLY A C 1
ATOM 673 O O . GLY A 1 84 ? -10.214 6.751 15.880 1.00 91.62 84 GLY A O 1
ATOM 674 N N . HIS A 1 85 ? -9.774 7.600 17.911 1.00 92.38 85 HIS A N 1
ATOM 675 C CA . HIS A 1 85 ? -11.150 7.536 18.416 1.00 92.38 85 HIS A CA 1
ATOM 676 C C . HIS A 1 85 ? -11.780 8.928 18.490 1.00 92.38 85 HIS A C 1
ATOM 678 O O . HIS A 1 85 ? -11.076 9.937 18.576 1.00 92.38 85 HIS A O 1
ATOM 684 N N . LEU A 1 86 ? -13.111 8.984 18.432 1.00 90.00 86 LEU A N 1
ATOM 685 C CA . LEU A 1 86 ? -13.850 10.230 18.601 1.00 90.00 86 LEU A CA 1
ATOM 686 C C . LEU A 1 86 ? -13.662 10.782 20.027 1.00 90.00 86 LEU A C 1
ATOM 688 O O . LEU A 1 86 ? -13.547 10.004 20.977 1.00 90.00 86 LEU A O 1
ATOM 692 N N . PRO A 1 87 ? -13.675 12.116 20.211 1.00 89.44 87 PRO A N 1
ATOM 693 C CA . PRO A 1 87 ? -13.591 12.716 21.537 1.00 89.44 87 PRO A CA 1
ATOM 694 C C . PRO A 1 87 ? -14.644 12.144 22.495 1.00 89.44 87 PRO A C 1
ATOM 696 O O . PRO A 1 87 ? -15.824 12.056 22.151 1.00 89.44 87 PRO A O 1
ATOM 699 N N . TRP A 1 88 ? -14.204 11.763 23.699 1.00 87.81 88 TRP A N 1
ATOM 700 C CA . TRP A 1 88 ? -15.057 11.231 24.773 1.00 87.81 88 TRP A CA 1
ATOM 701 C C . TRP A 1 88 ? -15.870 9.976 24.388 1.00 87.81 88 TRP A C 1
ATOM 703 O O . TRP A 1 88 ? -16.919 9.715 24.975 1.00 87.81 88 TRP A O 1
ATOM 713 N N . SER A 1 89 ? -15.410 9.195 23.402 1.00 88.75 89 SER A N 1
ATOM 714 C CA . SER A 1 89 ? -16.081 7.977 22.941 1.00 88.75 89 SER A CA 1
ATOM 715 C C . SER A 1 89 ? -15.086 6.883 22.548 1.00 88.75 89 SER A C 1
ATOM 717 O O . SER A 1 89 ? -14.041 7.159 21.976 1.00 88.75 89 SER A O 1
ATOM 719 N N . GLU A 1 90 ? -15.471 5.623 22.754 1.00 85.12 90 GLU A N 1
ATOM 720 C CA . GLU A 1 90 ? -14.752 4.444 22.237 1.00 85.12 90 GLU A CA 1
ATOM 721 C C . GLU A 1 90 ? -15.034 4.182 20.744 1.00 85.12 90 GLU A C 1
ATOM 723 O O . GLU A 1 90 ? -14.615 3.175 20.177 1.00 85.12 90 GLU A O 1
ATOM 728 N N . ARG A 1 91 ? -15.794 5.059 20.074 1.00 88.44 91 ARG A N 1
ATOM 729 C CA . ARG A 1 91 ? -16.053 4.925 18.639 1.00 88.44 91 ARG A CA 1
ATOM 730 C C . ARG A 1 91 ? -14.815 5.289 17.837 1.00 88.44 91 ARG A C 1
ATOM 732 O O . ARG A 1 91 ? -14.287 6.394 17.956 1.00 88.44 91 ARG A O 1
ATOM 739 N N . LEU A 1 92 ? -14.411 4.369 16.970 1.00 91.25 92 LEU A N 1
ATOM 740 C CA . LEU A 1 92 ? -13.334 4.577 16.018 1.00 91.25 92 LEU A CA 1
ATOM 741 C C . LEU A 1 92 ? -13.695 5.726 15.063 1.00 91.25 92 LEU A C 1
ATOM 743 O O . LEU A 1 92 ? -14.757 5.720 14.446 1.00 91.25 92 LEU A O 1
ATOM 747 N N . ALA A 1 93 ? -12.815 6.717 14.959 1.00 92.75 93 ALA A N 1
ATOM 748 C CA . ALA A 1 93 ? -12.944 7.856 14.054 1.00 92.75 93 ALA A CA 1
ATOM 749 C C . ALA A 1 93 ? -12.190 7.606 12.742 1.00 92.75 93 ALA A C 1
ATOM 751 O O . ALA A 1 93 ? -12.714 7.852 11.660 1.00 92.75 93 ALA A O 1
ATOM 752 N N . PHE A 1 94 ? -10.960 7.105 12.843 1.00 93.75 94 PHE A N 1
ATOM 753 C CA . PHE A 1 94 ? -10.099 6.805 11.704 1.00 93.75 94 PHE A CA 1
ATOM 754 C C . PHE A 1 94 ? -9.035 5.778 12.091 1.00 93.75 94 PHE A C 1
ATOM 756 O O . PHE A 1 94 ? -8.736 5.573 13.271 1.00 93.75 94 PHE A O 1
ATOM 763 N N . ARG A 1 95 ? -8.424 5.156 11.089 1.00 95.38 95 ARG A N 1
ATOM 764 C CA . ARG A 1 95 ? -7.209 4.361 11.235 1.00 95.38 95 ARG A CA 1
ATOM 765 C C . ARG A 1 95 ? -6.106 4.988 10.414 1.00 95.38 95 ARG A C 1
ATOM 767 O O . ARG A 1 95 ? -6.348 5.642 9.403 1.00 95.38 95 ARG A O 1
ATOM 774 N N . TRP A 1 96 ? -4.887 4.750 10.846 1.00 95.12 96 TRP A N 1
ATOM 775 C CA . TRP A 1 96 ? -3.697 5.089 10.089 1.00 95.12 96 TRP A CA 1
ATOM 776 C C . TRP A 1 96 ? -2.750 3.906 10.140 1.00 95.12 96 TRP A C 1
ATOM 778 O O . TRP A 1 96 ? -2.792 3.10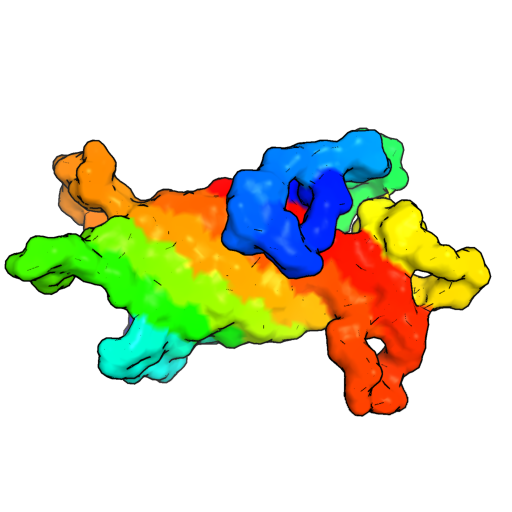2 11.075 1.00 95.12 96 TRP A O 1
ATOM 788 N N . GLY A 1 97 ? -1.899 3.774 9.135 1.00 95.12 97 GLY A N 1
ATOM 789 C CA . GLY A 1 97 ? -0.944 2.688 9.139 1.00 95.12 97 GLY A CA 1
ATOM 790 C C . GLY A 1 97 ? 0.308 2.967 8.350 1.00 95.12 97 GLY A C 1
ATOM 791 O O . GLY A 1 97 ? 0.319 3.782 7.429 1.00 95.12 97 GLY A O 1
ATOM 792 N N . PHE A 1 98 ? 1.349 2.256 8.757 1.00 95.19 98 PHE A N 1
ATOM 793 C CA . PHE A 1 98 ? 2.658 2.282 8.140 1.00 95.19 98 PHE A CA 1
ATOM 794 C C . PHE A 1 98 ? 3.122 0.853 7.892 1.00 95.19 98 PHE A C 1
ATOM 796 O O . PHE A 1 98 ? 3.169 0.031 8.814 1.00 95.19 98 PHE A O 1
ATOM 803 N N . GLY A 1 99 ? 3.436 0.566 6.637 1.00 93.69 99 GLY A N 1
ATOM 804 C CA . GLY A 1 99 ? 3.823 -0.740 6.153 1.00 93.69 99 GLY A CA 1
ATOM 805 C C . GLY A 1 99 ? 5.222 -0.733 5.575 1.00 93.69 99 GLY A C 1
ATOM 806 O O . GLY A 1 99 ? 5.636 0.233 4.941 1.00 93.69 99 GLY A O 1
ATOM 807 N N . TRP A 1 100 ? 5.940 -1.831 5.782 1.00 94.38 100 TRP A N 1
ATOM 808 C CA . TRP A 1 100 ? 7.274 -2.043 5.238 1.00 94.38 100 TRP A CA 1
ATOM 809 C C . TRP A 1 100 ? 7.445 -3.487 4.784 1.00 94.38 100 TRP A C 1
ATOM 811 O O . TRP A 1 100 ? 6.934 -4.428 5.399 1.00 94.38 100 TRP A O 1
ATOM 821 N N . GLY A 1 101 ? 8.168 -3.674 3.688 1.00 93.81 101 GLY A N 1
ATOM 822 C CA . GLY A 1 101 ? 8.377 -4.989 3.116 1.00 93.81 101 GLY A CA 1
ATOM 823 C C . GLY A 1 101 ? 9.118 -4.958 1.794 1.00 93.81 101 GLY A C 1
ATOM 824 O O . GLY A 1 101 ? 9.987 -4.118 1.564 1.00 93.81 101 GLY A O 1
ATOM 825 N N . LEU A 1 102 ? 8.768 -5.904 0.932 1.00 92.69 102 LEU A N 1
ATOM 826 C CA . LEU A 1 102 ? 9.390 -6.106 -0.369 1.00 92.69 102 LEU A CA 1
ATOM 827 C C . LEU A 1 102 ? 8.320 -6.172 -1.448 1.00 92.69 102 LEU A C 1
ATOM 829 O O . LEU A 1 102 ? 7.232 -6.707 -1.226 1.00 92.69 102 LEU A O 1
ATOM 833 N N . SER A 1 103 ? 8.654 -5.685 -2.638 1.00 91.81 103 SER A N 1
ATOM 834 C CA . 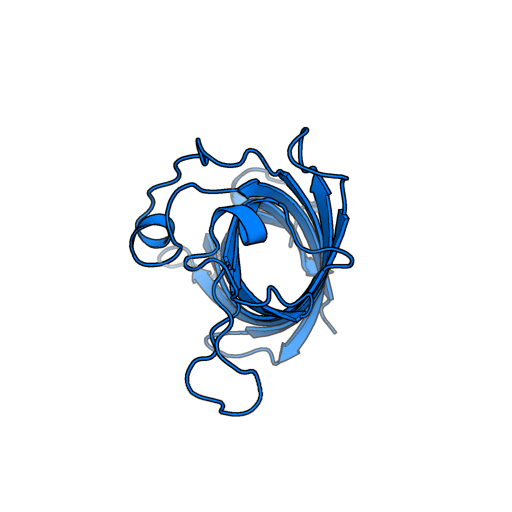SER A 1 103 ? 7.797 -5.826 -3.803 1.00 91.81 103 SER A CA 1
ATOM 835 C C . SER A 1 103 ? 8.582 -6.264 -5.030 1.00 91.81 103 SER A C 1
ATOM 837 O O . SER A 1 103 ? 9.658 -5.751 -5.323 1.00 91.81 103 SER A O 1
ATOM 839 N N . TYR A 1 104 ? 8.025 -7.234 -5.747 1.00 90.31 104 TYR A N 1
ATOM 840 C CA . TYR A 1 104 ? 8.585 -7.811 -6.958 1.00 90.31 104 TYR A CA 1
ATOM 841 C C . TYR A 1 104 ? 7.694 -7.470 -8.150 1.00 90.31 104 TYR A C 1
ATOM 843 O O . TYR A 1 104 ? 6.513 -7.813 -8.141 1.00 90.31 104 TYR A O 1
ATOM 851 N N . ALA A 1 105 ? 8.234 -6.800 -9.165 1.00 89.25 105 ALA A N 1
ATOM 852 C CA . ALA A 1 105 ? 7.545 -6.566 -10.431 1.00 89.25 105 ALA A CA 1
ATOM 853 C C . ALA A 1 105 ? 8.003 -7.578 -11.490 1.00 89.25 105 ALA A C 1
ATOM 855 O O . ALA A 1 105 ? 9.192 -7.879 -11.592 1.00 89.25 105 ALA A O 1
ATOM 856 N N . LEU A 1 106 ? 7.063 -8.121 -12.268 1.00 86.50 106 LEU A N 1
ATOM 857 C CA . LEU A 1 106 ? 7.374 -9.072 -13.342 1.00 86.50 106 LEU A CA 1
ATOM 858 C C . LEU A 1 106 ? 8.230 -8.423 -14.431 1.00 86.50 106 LEU A C 1
ATOM 860 O O . LEU A 1 106 ? 9.127 -9.067 -14.977 1.00 86.50 106 LEU A O 1
ATOM 864 N N . ASP A 1 107 ? 7.976 -7.144 -14.688 1.00 83.94 107 ASP A N 1
ATOM 865 C CA . ASP A 1 107 ? 8.819 -6.290 -15.506 1.00 83.94 107 ASP A CA 1
ATOM 866 C C . ASP A 1 107 ? 9.055 -4.948 -14.809 1.00 83.94 107 ASP A C 1
ATOM 868 O O . ASP A 1 107 ? 8.272 -4.543 -13.951 1.00 83.94 107 ASP A O 1
ATOM 872 N N . VAL A 1 108 ? 10.157 -4.285 -15.149 1.00 78.69 108 VAL A N 1
ATOM 873 C CA . VAL A 1 108 ? 10.498 -2.973 -14.592 1.00 78.69 108 VAL A CA 1
ATOM 874 C C . VAL A 1 108 ? 9.454 -1.958 -15.057 1.00 78.69 108 VAL A C 1
ATOM 876 O O . VAL A 1 108 ? 9.147 -1.897 -16.249 1.00 78.69 108 VAL A O 1
ATOM 879 N N . LEU A 1 109 ? 8.923 -1.160 -14.131 1.00 78.19 109 LEU A N 1
ATOM 880 C CA . LEU A 1 109 ? 7.893 -0.168 -14.447 1.00 78.19 109 LEU A CA 1
ATOM 881 C C . LEU A 1 109 ? 8.470 0.959 -15.306 1.00 78.19 109 LEU A C 1
ATOM 883 O O . LEU A 1 109 ? 9.631 1.348 -15.133 1.00 78.19 109 LEU A O 1
ATOM 887 N N . ALA A 1 110 ? 7.669 1.525 -16.211 1.00 75.31 110 ALA A N 1
ATOM 888 C CA . ALA A 1 110 ? 8.160 2.592 -17.086 1.00 75.31 110 ALA A CA 1
ATOM 889 C C . ALA A 1 110 ? 8.590 3.823 -16.280 1.00 75.31 110 ALA A C 1
ATOM 891 O O . ALA A 1 110 ? 9.656 4.381 -16.536 1.00 75.31 110 ALA A O 1
ATOM 892 N N . VAL A 1 111 ? 7.827 4.176 -15.241 1.00 71.56 111 VAL A N 1
ATOM 893 C CA . VAL A 1 111 ? 8.181 5.254 -14.306 1.00 71.56 111 VAL A CA 1
ATOM 894 C C . VAL A 1 111 ? 9.531 5.016 -13.613 1.00 71.56 111 VAL A C 1
ATOM 896 O O . VAL A 1 111 ? 10.301 5.959 -13.453 1.00 71.56 111 VAL A O 1
ATOM 899 N N . GLU A 1 112 ? 9.863 3.772 -13.252 1.00 71.00 112 GLU A N 1
ATOM 900 C CA . GLU A 1 112 ? 11.134 3.441 -12.590 1.00 71.00 112 GLU A CA 1
ATOM 901 C C . GLU A 1 112 ? 12.320 3.601 -13.555 1.00 71.00 112 GLU A C 1
ATOM 903 O O . GLU A 1 112 ? 13.390 4.036 -13.132 1.00 71.00 112 GLU A O 1
ATOM 908 N N . ARG A 1 113 ? 12.116 3.326 -14.855 1.00 71.75 113 ARG A N 1
ATOM 909 C CA . ARG A 1 113 ? 13.110 3.591 -15.912 1.00 71.75 113 ARG A CA 1
ATOM 910 C C . ARG A 1 113 ? 13.276 5.083 -16.200 1.00 71.75 113 ARG A C 1
ATOM 912 O O . ARG A 1 113 ? 14.396 5.538 -16.397 1.00 71.75 113 ARG A O 1
ATOM 919 N N . ILE A 1 114 ? 12.177 5.839 -16.236 1.00 67.69 114 ILE A N 1
ATOM 920 C CA . ILE A 1 114 ? 12.189 7.284 -16.527 1.00 67.69 114 ILE A CA 1
ATOM 921 C C . ILE A 1 114 ? 12.842 8.065 -15.381 1.00 67.69 114 ILE A C 1
ATOM 923 O O . ILE A 1 114 ? 13.667 8.939 -15.626 1.00 67.69 114 ILE A O 1
ATOM 927 N N . LYS A 1 115 ? 12.506 7.736 -14.126 1.00 65.44 115 LYS A N 1
ATOM 928 C CA . LYS A 1 115 ? 13.045 8.397 -12.921 1.00 65.44 115 LYS A CA 1
ATOM 929 C C . LYS A 1 115 ? 14.458 7.922 -12.545 1.00 65.44 115 LYS A C 1
ATOM 931 O O . LYS A 1 115 ? 14.964 8.264 -11.476 1.00 65.44 115 LYS A O 1
ATOM 936 N N . GLN A 1 116 ? 15.109 7.131 -13.392 1.00 65.69 116 GLN A N 1
ATOM 937 C CA . GLN A 1 116 ? 16.464 6.660 -13.155 1.00 65.69 116 GLN A CA 1
ATOM 938 C C . GLN A 1 116 ? 17.471 7.815 -13.298 1.00 65.69 116 GLN A C 1
ATOM 940 O O . GLN A 1 116 ? 17.584 8.429 -14.354 1.00 65.69 116 GLN A O 1
ATOM 945 N N . ALA A 1 117 ? 18.231 8.098 -12.234 1.00 55.62 117 ALA A N 1
ATOM 946 C CA . ALA A 1 117 ? 19.078 9.295 -12.175 1.00 55.62 117 ALA A CA 1
ATOM 947 C C . ALA A 1 117 ? 20.324 9.254 -13.084 1.00 55.62 117 ALA A C 1
ATOM 949 O O . ALA A 1 117 ? 20.777 10.310 -13.517 1.00 55.62 117 ALA A O 1
ATOM 950 N N . ASN A 1 118 ? 20.892 8.071 -13.371 1.00 52.47 118 ASN A N 1
ATOM 951 C CA . ASN A 1 118 ? 22.105 7.944 -14.190 1.00 52.47 118 ASN A CA 1
ATOM 952 C C . ASN A 1 118 ? 21.954 6.893 -15.305 1.00 52.47 118 ASN A C 1
ATOM 954 O O . ASN A 1 118 ? 21.549 5.755 -15.021 1.00 52.47 118 ASN A O 1
ATOM 958 N N . PRO A 1 119 ? 22.372 7.213 -16.546 1.00 45.47 119 PRO A N 1
ATOM 959 C CA . PRO A 1 119 ? 22.552 6.222 -17.602 1.00 45.47 119 PRO A CA 1
ATOM 960 C C . PRO A 1 119 ? 23.580 5.168 -17.157 1.00 45.47 119 PRO A C 1
ATOM 962 O O . PRO A 1 119 ? 24.756 5.479 -16.985 1.00 45.47 119 PRO A O 1
ATOM 965 N N . GLY A 1 120 ? 23.137 3.926 -16.938 1.00 48.34 120 GLY A N 1
ATOM 966 C CA . GLY A 1 120 ? 23.997 2.800 -16.534 1.00 48.34 120 GLY A CA 1
ATOM 967 C C . GLY A 1 120 ? 23.667 2.165 -15.179 1.00 48.34 120 GLY A C 1
ATOM 968 O O . GLY A 1 120 ? 24.145 1.063 -14.903 1.00 48.34 120 GLY A O 1
ATOM 969 N N . ASP A 1 121 ? 22.820 2.796 -14.358 1.00 54.00 121 ASP A N 1
ATOM 970 C CA . ASP A 1 121 ? 22.286 2.142 -13.156 1.00 54.00 121 ASP A CA 1
ATOM 971 C C . ASP A 1 121 ? 21.357 0.969 -13.554 1.00 54.00 121 ASP A C 1
ATOM 973 O O . ASP A 1 121 ? 20.684 0.990 -14.587 1.00 54.00 121 ASP A O 1
ATOM 977 N N . ARG A 1 122 ? 21.347 -0.113 -12.767 1.00 54.91 122 ARG A N 1
ATOM 978 C CA . ARG A 1 122 ? 20.477 -1.274 -13.021 1.00 54.91 122 ARG A CA 1
ATOM 979 C C . ARG A 1 122 ? 19.182 -1.119 -12.231 1.00 54.91 122 ARG A C 1
ATOM 981 O O . ARG A 1 122 ? 19.218 -1.106 -11.004 1.00 54.91 122 ARG A O 1
ATOM 988 N N . THR A 1 123 ? 18.041 -1.075 -12.914 1.00 61.44 123 THR A N 1
ATOM 989 C CA . THR A 1 123 ? 16.726 -1.236 -12.277 1.00 61.44 123 THR A CA 1
ATOM 990 C C . THR A 1 123 ? 16.542 -2.688 -11.840 1.00 61.44 123 THR A C 1
ATOM 992 O O . THR A 1 123 ? 16.785 -3.606 -12.629 1.00 61.44 123 THR A O 1
ATOM 995 N N . ASN A 1 124 ? 16.108 -2.915 -10.600 1.00 70.75 124 ASN A N 1
ATOM 996 C CA . ASN A 1 124 ? 15.832 -4.256 -10.089 1.00 70.75 124 ASN A CA 1
ATOM 997 C C . ASN A 1 124 ? 14.322 -4.516 -10.059 1.00 70.75 124 ASN A C 1
ATOM 999 O O . ASN A 1 124 ? 13.539 -3.642 -9.706 1.00 70.75 124 ASN A O 1
ATOM 1003 N N . ARG A 1 125 ? 13.922 -5.744 -10.390 1.00 82.00 125 ARG A N 1
ATOM 1004 C CA . ARG A 1 125 ? 12.535 -6.206 -10.266 1.00 82.00 125 ARG A CA 1
ATOM 1005 C C . ARG A 1 125 ? 12.102 -6.327 -8.810 1.00 82.00 125 ARG A C 1
ATOM 1007 O O . ARG A 1 125 ? 10.925 -6.138 -8.516 1.00 82.00 125 ARG A O 1
ATOM 1014 N N . LEU A 1 126 ? 13.042 -6.638 -7.915 1.00 85.75 126 LEU A N 1
ATOM 1015 C CA . LEU A 1 126 ? 12.825 -6.691 -6.472 1.00 85.75 126 LEU A CA 1
ATOM 1016 C C . LEU A 1 126 ? 13.274 -5.380 -5.824 1.00 85.75 126 LEU A C 1
ATOM 1018 O O . LEU A 1 126 ? 14.460 -5.052 -5.855 1.00 85.75 126 LEU A O 1
ATOM 1022 N N . LEU A 1 127 ? 12.331 -4.672 -5.209 1.00 85.81 127 LEU A N 1
ATOM 1023 C CA . LEU A 1 127 ? 12.547 -3.394 -4.537 1.00 85.81 127 LEU A CA 1
ATOM 1024 C C . LEU A 1 127 ? 11.995 -3.426 -3.108 1.00 85.81 127 LEU A C 1
ATOM 1026 O O . LEU A 1 127 ? 11.165 -4.274 -2.759 1.00 85.81 127 LEU A O 1
ATOM 1030 N N . GLY A 1 128 ? 12.449 -2.483 -2.283 1.00 87.62 128 GLY A N 1
ATOM 1031 C CA . GLY A 1 128 ? 11.807 -2.200 -1.004 1.00 87.62 128 GLY A CA 1
ATOM 1032 C C . GLY A 1 128 ? 10.390 -1.676 -1.227 1.00 87.62 128 GLY A C 1
ATOM 1033 O O . GLY A 1 128 ? 10.123 -1.008 -2.226 1.00 87.62 128 GLY A O 1
ATOM 1034 N N . TYR A 1 129 ? 9.484 -1.997 -0.308 1.00 90.50 129 TYR A N 1
ATOM 1035 C CA . TYR A 1 129 ? 8.095 -1.549 -0.332 1.00 90.50 129 TYR A CA 1
ATOM 1036 C C . TYR A 1 129 ? 7.769 -0.820 0.964 1.00 90.50 129 TYR A C 1
ATOM 1038 O O . TYR A 1 129 ? 7.975 -1.368 2.049 1.00 90.50 129 TYR A O 1
ATOM 1046 N N . LEU A 1 130 ? 7.240 0.391 0.842 1.00 91.56 130 LEU A N 1
ATOM 1047 C CA . LEU A 1 130 ? 6.688 1.170 1.941 1.00 91.56 130 LEU A CA 1
ATOM 1048 C C . LEU A 1 130 ? 5.248 1.546 1.613 1.00 91.56 130 LEU A C 1
ATOM 1050 O O . LEU A 1 130 ? 4.923 1.850 0.469 1.00 91.56 130 LEU A O 1
ATOM 1054 N N . 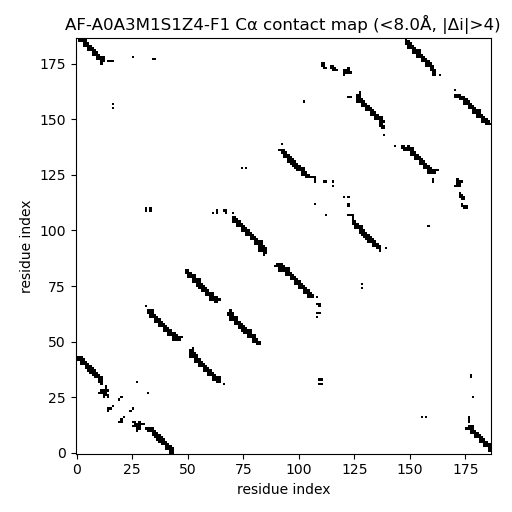GLU A 1 131 ? 4.386 1.535 2.617 1.00 92.06 131 GLU A N 1
ATOM 1055 C CA . GLU A 1 131 ? 2.989 1.923 2.460 1.00 92.06 131 GLU A CA 1
ATOM 1056 C C . GLU A 1 131 ? 2.564 2.808 3.620 1.00 92.06 131 GLU A C 1
ATOM 1058 O O . GLU A 1 131 ? 2.737 2.451 4.782 1.00 92.06 131 GLU A O 1
ATOM 1063 N N 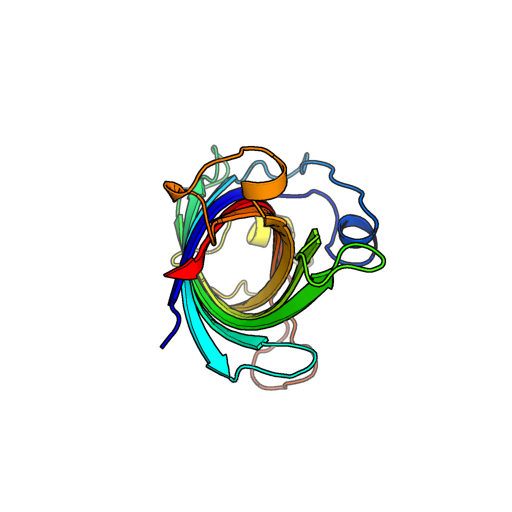. TRP A 1 132 ? 1.954 3.940 3.308 1.00 92.56 132 TRP A N 1
ATOM 1064 C CA . TRP A 1 132 ? 1.221 4.742 4.272 1.00 92.56 132 TRP A CA 1
ATOM 1065 C C . TRP A 1 132 ? -0.254 4.664 3.937 1.00 92.56 132 TRP A C 1
ATOM 1067 O O . TRP A 1 132 ? -0.634 4.650 2.768 1.00 92.56 132 TRP A O 1
ATOM 1077 N N . GLN A 1 133 ? -1.099 4.642 4.958 1.00 94.44 133 GLN A N 1
ATOM 1078 C CA . GLN A 1 133 ? -2.533 4.744 4.747 1.00 94.44 133 GLN A CA 1
ATOM 1079 C C . GLN A 1 133 ? -3.222 5.547 5.834 1.00 94.44 133 GLN A C 1
ATOM 1081 O O . GLN A 1 133 ? -2.779 5.555 6.986 1.00 94.44 133 GLN A O 1
ATOM 1086 N N . VAL A 1 134 ? -4.367 6.114 5.471 1.00 95.06 134 VAL A N 1
ATOM 1087 C CA . VAL A 1 134 ? -5.361 6.649 6.398 1.00 95.06 134 VAL A CA 1
ATOM 1088 C C . VAL A 1 134 ? -6.740 6.290 5.866 1.00 95.06 134 VAL A C 1
ATOM 1090 O O . VAL A 1 134 ? -7.026 6.508 4.690 1.00 95.06 134 VAL A O 1
ATOM 1093 N N . ASP A 1 135 ? -7.598 5.742 6.719 1.00 96.31 135 ASP A N 1
ATOM 1094 C CA . ASP A 1 135 ? -8.975 5.419 6.359 1.00 96.31 135 ASP A CA 1
ATOM 1095 C C . ASP A 1 135 ? -9.961 5.683 7.495 1.00 96.31 135 ASP A C 1
ATOM 1097 O O . ASP A 1 135 ? -9.588 5.826 8.659 1.00 96.31 135 ASP A O 1
ATOM 1101 N N . VAL A 1 136 ? -11.237 5.803 7.140 1.00 95.44 136 VAL A N 1
ATOM 1102 C CA . VAL A 1 136 ? -12.339 6.037 8.074 1.00 95.44 136 VAL A CA 1
ATOM 1103 C C . VAL A 1 136 ? -13.339 4.886 8.008 1.00 95.44 136 VAL A C 1
ATOM 1105 O O . VAL A 1 136 ? -13.544 4.316 6.929 1.00 95.44 136 VAL A O 1
ATOM 1108 N N . PRO A 1 137 ? -13.987 4.525 9.129 1.00 94.69 137 PRO A N 1
ATOM 1109 C CA . PRO A 1 137 ? -15.045 3.527 9.116 1.00 94.69 137 PRO A CA 1
ATOM 1110 C C . PRO A 1 137 ? -16.203 3.966 8.216 1.00 94.69 137 PRO A C 1
ATOM 1112 O O . PRO A 1 137 ? -16.737 5.068 8.353 1.00 94.69 137 PRO A O 1
ATOM 1115 N N . VAL A 1 138 ? -16.654 3.071 7.337 1.00 93.44 138 VAL A N 1
ATOM 1116 C CA . VAL A 1 138 ? -17.804 3.310 6.447 1.00 93.44 138 VAL A CA 1
ATOM 1117 C C . VAL A 1 138 ? -19.074 3.610 7.241 1.00 93.44 138 VAL A C 1
ATOM 1119 O O . VAL A 1 138 ? -19.921 4.381 6.797 1.00 93.44 138 VAL A O 1
ATOM 1122 N N . GLU A 1 139 ? -19.195 3.042 8.440 1.00 88.94 139 GLU A N 1
ATOM 1123 C CA . GLU A 1 139 ? -20.327 3.255 9.344 1.00 88.94 139 GLU A CA 1
ATOM 1124 C C . GLU A 1 139 ? -20.503 4.709 9.811 1.00 88.94 139 GLU A C 1
ATOM 1126 O O . GLU A 1 139 ? -21.613 5.094 10.187 1.00 88.94 139 GLU A O 1
ATOM 1131 N N . LEU A 1 140 ? -19.446 5.531 9.749 1.00 86.31 140 LEU A N 1
ATOM 1132 C CA . LEU A 1 140 ? -19.550 6.970 10.008 1.00 86.31 140 LEU A CA 1
ATOM 1133 C C . LEU A 1 140 ? -20.261 7.709 8.868 1.00 86.31 140 LEU A C 1
ATOM 1135 O O . LEU A 1 140 ? -20.885 8.741 9.106 1.00 86.31 140 LEU A O 1
ATOM 1139 N N . LEU A 1 141 ? -20.186 7.178 7.646 1.00 83.69 141 LEU A N 1
ATOM 1140 C CA . LEU A 1 141 ? -20.786 7.761 6.445 1.00 83.69 141 LEU A CA 1
ATOM 1141 C C . LEU A 1 141 ? -22.180 7.181 6.175 1.00 83.69 141 LEU A C 1
ATOM 1143 O O . LEU A 1 141 ? -23.101 7.904 5.800 1.00 83.69 141 LEU A O 1
ATOM 1147 N N . PHE A 1 142 ? -22.351 5.875 6.396 1.00 86.06 142 PHE A N 1
ATOM 1148 C CA . PHE A 1 142 ? -23.576 5.145 6.086 1.00 86.06 142 PHE A CA 1
ATOM 1149 C C . PHE A 1 142 ? -23.980 4.232 7.243 1.00 86.06 142 PHE A C 1
ATOM 1151 O O . PHE A 1 142 ? -23.233 3.349 7.658 1.00 86.06 142 PHE A O 1
ATOM 1158 N N . ARG A 1 143 ? -25.217 4.370 7.729 1.00 77.88 143 ARG A N 1
ATOM 1159 C CA . ARG A 1 143 ? -25.756 3.504 8.790 1.00 77.88 143 ARG A CA 1
ATOM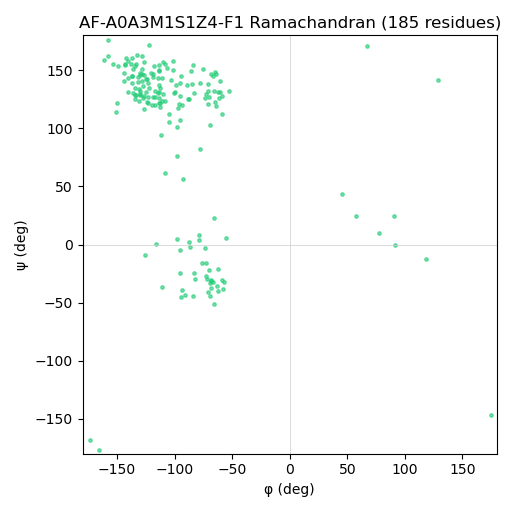 1160 C C . ARG A 1 143 ? -26.172 2.147 8.228 1.00 77.88 143 ARG A C 1
ATOM 1162 O O . ARG A 1 143 ? -27.345 1.911 7.954 1.00 77.88 143 ARG A O 1
ATOM 1169 N N . SER A 1 144 ? -25.204 1.254 8.065 1.00 80.62 144 SER A N 1
ATOM 1170 C CA . SER A 1 144 ? -25.424 -0.083 7.524 1.00 80.62 144 SER A CA 1
ATOM 1171 C C . SER A 1 144 ? -24.720 -1.162 8.344 1.00 80.62 144 SER A C 1
ATOM 1173 O O . SER A 1 144 ? -23.512 -1.111 8.555 1.00 80.62 144 SER A O 1
ATOM 1175 N N . ARG A 1 145 ? -25.474 -2.196 8.740 1.00 79.81 145 ARG A N 1
ATOM 1176 C CA . ARG A 1 145 ? -24.926 -3.365 9.449 1.00 79.81 145 ARG A CA 1
ATOM 1177 C C . ARG A 1 145 ? -24.015 -4.224 8.569 1.00 79.81 145 ARG A C 1
ATOM 1179 O O . ARG A 1 145 ? -23.075 -4.816 9.079 1.00 79.81 145 ARG A O 1
ATOM 1186 N N . TRP A 1 146 ? -24.262 -4.289 7.258 1.00 82.62 146 TRP A N 1
ATOM 1187 C CA . TRP A 1 146 ? -23.458 -5.120 6.349 1.00 82.62 146 TRP A CA 1
ATOM 1188 C C . TRP A 1 146 ? -22.084 -4.509 6.027 1.00 82.62 146 TRP A C 1
ATOM 1190 O O . TRP A 1 146 ? -21.195 -5.224 5.567 1.00 82.62 146 TRP A O 1
ATOM 1200 N N . LEU A 1 147 ? -21.910 -3.212 6.311 1.00 85.31 147 LEU A N 1
ATOM 1201 C CA . LEU A 1 147 ? -20.667 -2.449 6.141 1.00 85.31 147 LEU A CA 1
ATOM 1202 C C . LEU A 1 147 ? -19.863 -2.304 7.443 1.00 85.31 147 LEU A C 1
ATOM 1204 O O . LEU A 1 147 ? -18.843 -1.616 7.460 1.00 85.31 147 LEU A O 1
ATOM 1208 N N . GLN A 1 148 ? -20.300 -2.943 8.532 1.00 88.50 148 GLN A N 1
ATOM 1209 C CA . GLN A 1 148 ? -19.538 -2.955 9.779 1.00 88.50 148 GLN A CA 1
ATOM 1210 C C . GLN A 1 148 ? -18.183 -3.632 9.568 1.00 88.50 148 GLN A C 1
ATOM 1212 O O . GLN A 1 148 ? -18.096 -4.713 8.983 1.00 88.50 148 GLN A O 1
ATOM 1217 N N . GLY A 1 149 ? -17.124 -2.972 10.037 1.00 92.00 149 GLY A N 1
ATOM 1218 C CA . GLY A 1 149 ? -15.747 -3.413 9.819 1.00 92.00 149 GLY A CA 1
ATOM 1219 C C . GLY A 1 149 ? -15.192 -3.109 8.424 1.00 92.00 149 GLY A C 1
ATOM 1220 O O . GLY A 1 149 ? -14.115 -3.606 8.107 1.00 92.00 149 GLY A O 1
ATOM 1221 N N . CYS A 1 150 ? -15.887 -2.312 7.603 1.00 95.94 150 CYS A N 1
ATOM 1222 C CA . CYS A 1 150 ? -15.363 -1.775 6.347 1.00 95.94 150 CYS A CA 1
ATOM 1223 C C . CYS A 1 150 ? -14.913 -0.317 6.487 1.00 95.94 150 CYS A C 1
ATOM 1225 O O . CYS A 1 150 ? -15.477 0.461 7.259 1.00 95.94 150 CYS A O 1
ATOM 1227 N N . PHE A 1 151 ? -13.916 0.049 5.691 1.00 96.50 151 PHE A N 1
ATOM 1228 C CA . PHE A 1 151 ? -13.192 1.308 5.742 1.00 96.50 151 PHE A CA 1
ATOM 1229 C C . PHE A 1 151 ? -12.980 1.854 4.335 1.00 96.50 151 PHE A C 1
ATOM 1231 O O . PHE A 1 151 ? -12.756 1.083 3.399 1.00 96.50 151 PHE A O 1
ATOM 1238 N N . VAL A 1 152 ? -13.026 3.178 4.201 1.00 96.19 152 VAL A N 1
ATOM 1239 C CA . VAL A 1 152 ? -12.659 3.889 2.969 1.00 96.19 152 VAL A CA 1
ATOM 1240 C C . VAL A 1 152 ? -11.573 4.893 3.281 1.00 96.19 152 VAL A C 1
ATOM 1242 O O . VAL A 1 152 ? -11.620 5.561 4.314 1.00 96.19 152 VAL A O 1
ATOM 1245 N N . GLY A 1 153 ? -10.591 5.010 2.401 1.00 94.00 153 GLY A N 1
ATOM 1246 C CA . GLY A 1 153 ? -9.479 5.904 2.659 1.00 94.00 153 GLY A CA 1
ATOM 1247 C C . GLY A 1 153 ? -8.526 6.041 1.499 1.00 94.00 153 GLY A C 1
ATOM 1248 O O . GLY A 1 153 ? -8.826 5.635 0.377 1.00 94.00 153 GLY A O 1
ATOM 1249 N N . GLY A 1 154 ? -7.387 6.645 1.808 1.00 93.31 154 GLY A N 1
ATOM 1250 C CA . GLY A 1 154 ? -6.278 6.820 0.893 1.00 93.31 154 GLY A CA 1
ATOM 1251 C C . GLY A 1 154 ? -5.060 6.026 1.340 1.00 93.31 154 GLY A C 1
ATOM 1252 O O . GLY A 1 154 ? -4.813 5.839 2.536 1.00 93.31 154 GLY A O 1
ATOM 1253 N N . SER A 1 155 ? -4.271 5.598 0.364 1.00 92.12 155 SER A N 1
ATOM 1254 C CA . SER A 1 155 ? -2.982 4.962 0.591 1.00 92.12 155 SER A CA 1
ATOM 1255 C C . SER A 1 155 ? -1.944 5.496 -0.377 1.00 92.12 155 SER A C 1
ATOM 1257 O O . SER A 1 155 ? -2.249 5.733 -1.548 1.00 92.12 155 SER A O 1
ATOM 1259 N N . VAL A 1 156 ? -0.715 5.605 0.108 1.00 89.69 156 VAL A N 1
ATOM 1260 C CA . VAL A 1 156 ? 0.451 5.876 -0.717 1.00 89.69 156 VAL A CA 1
ATOM 1261 C C . VAL A 1 156 ? 1.395 4.688 -0.622 1.00 89.69 156 VAL A C 1
ATOM 1263 O O . VAL A 1 156 ? 1.837 4.335 0.471 1.00 89.69 156 VAL A O 1
ATOM 1266 N N . ALA A 1 157 ? 1.681 4.063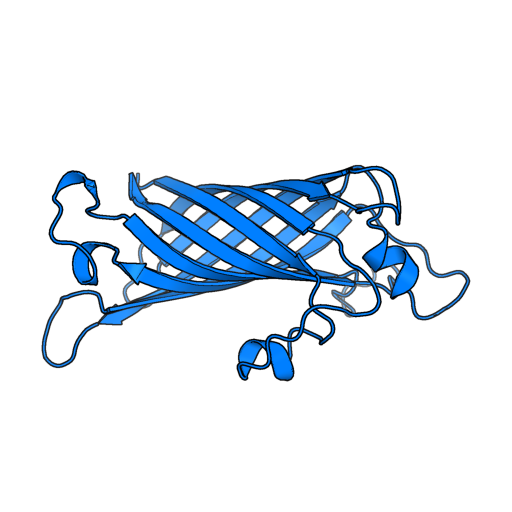 -1.758 1.00 90.56 157 ALA A N 1
ATOM 1267 C CA . ALA A 1 157 ? 2.614 2.955 -1.872 1.00 90.56 157 ALA A CA 1
ATOM 1268 C C . ALA A 1 157 ? 3.875 3.426 -2.596 1.00 90.56 157 ALA A C 1
ATOM 1270 O O . ALA A 1 157 ? 3.808 3.898 -3.728 1.00 90.56 157 ALA A O 1
ATOM 1271 N N . HIS A 1 158 ? 5.016 3.262 -1.943 1.00 88.06 158 HIS A N 1
ATOM 1272 C CA . HIS A 1 158 ? 6.322 3.620 -2.465 1.00 88.06 158 HIS A CA 1
ATOM 1273 C C . HIS A 1 158 ? 7.161 2.370 -2.685 1.00 88.06 158 HIS A C 1
ATOM 1275 O O . HIS A 1 158 ? 7.303 1.522 -1.797 1.00 88.06 158 HIS A O 1
ATOM 1281 N N . ARG A 1 159 ? 7.750 2.275 -3.872 1.00 87.00 159 ARG A N 1
ATOM 1282 C CA . ARG A 1 159 ? 8.751 1.270 -4.221 1.00 87.00 159 ARG A CA 1
ATOM 1283 C C . ARG A 1 159 ? 10.070 1.979 -4.465 1.00 87.00 159 ARG A C 1
ATOM 1285 O O . ARG A 1 159 ? 10.105 2.917 -5.254 1.00 87.00 159 ARG A O 1
ATOM 1292 N N . SER A 1 160 ? 11.159 1.527 -3.854 1.00 75.75 160 SER A N 1
ATOM 1293 C CA . SER A 1 160 ? 12.483 2.083 -4.155 1.00 75.75 160 SER A CA 1
ATOM 1294 C C . SER A 1 160 ? 13.619 1.088 -4.002 1.00 75.75 160 SER A C 1
ATOM 1296 O O . SER A 1 160 ? 13.561 0.116 -3.243 1.00 75.75 160 SER A O 1
ATOM 1298 N N . GLY A 1 161 ? 14.682 1.358 -4.759 1.00 61.50 161 GLY A N 1
ATOM 1299 C CA . GLY A 1 161 ? 15.932 0.603 -4.731 1.00 61.50 161 GLY A CA 1
ATOM 1300 C C . GLY A 1 161 ? 16.809 0.841 -3.501 1.00 61.50 161 GLY A C 1
ATOM 1301 O O . GLY A 1 161 ? 17.850 0.203 -3.364 1.00 61.50 161 GLY A O 1
ATOM 1302 N N . ILE A 1 162 ? 16.418 1.739 -2.592 1.00 52.66 162 ILE A N 1
ATOM 1303 C CA . ILE A 1 162 ? 17.278 2.224 -1.510 1.00 52.66 162 ILE A CA 1
ATOM 1304 C C . ILE A 1 162 ? 16.765 1.727 -0.152 1.00 52.66 162 ILE A C 1
ATOM 1306 O O . ILE A 1 162 ? 15.991 2.387 0.529 1.00 52.66 162 ILE A O 1
ATOM 1310 N N . PHE A 1 163 ? 17.323 0.604 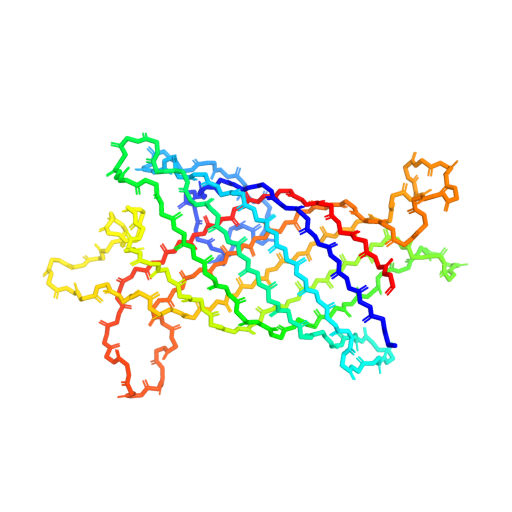0.304 1.00 45.88 163 PHE A N 1
ATOM 1311 C CA . PHE A 1 163 ? 17.847 0.527 1.673 1.00 45.88 163 PHE A CA 1
ATOM 1312 C C . PHE A 1 163 ? 19.360 0.770 1.582 1.00 45.88 163 PHE A C 1
ATOM 1314 O O . PHE A 1 163 ? 20.159 -0.163 1.610 1.00 45.88 163 PHE A O 1
ATOM 1321 N N . GLY A 1 164 ? 19.761 2.031 1.401 1.00 38.09 164 GLY A N 1
ATOM 1322 C CA . GLY A 1 164 ? 21.138 2.473 1.124 1.00 38.09 164 GLY A CA 1
ATOM 1323 C C . GLY A 1 164 ? 22.176 2.249 2.235 1.00 38.09 164 GLY A C 1
ATOM 1324 O O . GLY A 1 164 ? 23.188 2.940 2.252 1.00 38.09 164 GLY A O 1
ATOM 1325 N N . SER A 1 165 ? 21.959 1.310 3.158 1.00 33.84 165 SER A N 1
ATOM 1326 C CA . SER A 1 165 ? 22.930 0.918 4.190 1.00 33.84 165 SER A CA 1
ATOM 1327 C C . SER A 1 165 ? 23.238 -0.583 4.234 1.00 33.84 165 SER A C 1
ATOM 1329 O O . SER A 1 165 ? 24.193 -0.977 4.901 1.00 33.84 165 SER A O 1
ATOM 1331 N N . ALA A 1 166 ? 22.510 -1.433 3.501 1.00 34.66 166 ALA A N 1
ATOM 1332 C CA . ALA A 1 166 ? 22.862 -2.844 3.369 1.00 34.66 166 ALA A CA 1
ATOM 1333 C C . ALA A 1 166 ? 23.685 -3.041 2.089 1.00 34.66 166 ALA A C 1
ATOM 1335 O O . ALA A 1 166 ? 23.158 -3.021 0.978 1.00 34.66 166 ALA A O 1
ATOM 1336 N N . SER A 1 167 ? 24.986 -3.269 2.249 1.00 34.41 167 SER A N 1
ATOM 1337 C CA . SER A 1 167 ? 25.985 -3.551 1.205 1.00 34.41 167 SER A CA 1
ATOM 1338 C C . SER A 1 167 ? 25.678 -4.748 0.280 1.00 34.41 167 SER A C 1
ATOM 1340 O O . SER A 1 167 ? 26.504 -5.090 -0.563 1.00 34.41 167 SER A O 1
ATOM 1342 N N . LEU A 1 168 ? 24.505 -5.381 0.400 1.00 38.22 168 LEU A N 1
ATOM 1343 C CA . LEU A 1 168 ? 24.106 -6.569 -0.353 1.00 38.22 168 LEU A CA 1
ATOM 1344 C C . LEU A 1 168 ? 23.541 -6.277 -1.757 1.00 38.22 168 LEU A C 1
ATOM 1346 O O . LEU A 1 168 ? 23.586 -7.166 -2.601 1.00 38.22 168 LEU A O 1
ATOM 1350 N N . PHE A 1 169 ? 22.995 -5.079 -2.019 1.00 41.97 169 PHE A N 1
ATOM 1351 C CA . PHE A 1 169 ? 22.136 -4.855 -3.202 1.00 41.97 169 PHE A CA 1
ATOM 1352 C C . PHE A 1 169 ? 22.654 -3.855 -4.249 1.00 41.97 169 PHE A C 1
ATOM 1354 O O . PHE A 1 169 ? 22.019 -3.687 -5.288 1.00 41.97 169 PHE A O 1
ATOM 1361 N N . GLY A 1 170 ? 23.834 -3.259 -4.051 1.00 39.38 170 GLY A N 1
ATOM 1362 C CA . GLY A 1 170 ? 24.406 -2.298 -5.003 1.00 39.38 170 GLY A CA 1
ATOM 1363 C C . GLY A 1 170 ? 23.609 -0.987 -5.102 1.00 39.38 170 GLY A C 1
ATOM 1364 O O . GLY A 1 170 ? 22.539 -0.836 -4.519 1.00 39.38 170 GLY A O 1
ATOM 1365 N N . LYS A 1 171 ? 24.156 0.011 -5.805 1.00 37.25 171 LYS A N 1
ATOM 1366 C CA . LYS A 1 171 ? 23.470 1.292 -6.039 1.00 37.25 171 LYS A CA 1
ATOM 1367 C C . LYS A 1 171 ? 22.288 1.061 -6.988 1.00 37.25 171 LYS A C 1
ATOM 1369 O O . LYS A 1 171 ? 22.498 0.909 -8.187 1.00 37.25 171 LYS A O 1
ATOM 1374 N N . VAL A 1 172 ? 21.069 1.016 -6.458 1.00 43.81 172 VAL A N 1
ATOM 1375 C CA . VAL A 1 172 ? 19.840 0.992 -7.263 1.00 43.81 172 VAL A CA 1
ATOM 1376 C C . VAL A 1 172 ? 19.211 2.381 -7.188 1.00 43.81 172 VAL A C 1
ATOM 1378 O O . VAL A 1 172 ? 18.785 2.821 -6.122 1.00 43.81 172 VAL A O 1
ATOM 1381 N N . SER A 1 173 ? 19.211 3.083 -8.320 1.00 45.50 173 SER A N 1
ATOM 1382 C CA . SER A 1 173 ? 18.565 4.383 -8.508 1.00 45.50 173 SER A CA 1
ATOM 1383 C C . SER A 1 173 ? 17.228 4.169 -9.216 1.00 45.50 173 SER A C 1
ATOM 1385 O O . SER A 1 173 ? 17.176 3.436 -10.202 1.00 45.50 173 SER A O 1
ATOM 1387 N N . GLY A 1 174 ? 16.156 4.763 -8.691 1.00 53.56 174 GLY A N 1
ATOM 1388 C CA . GLY A 1 174 ? 14.793 4.607 -9.203 1.00 53.56 174 GLY A CA 1
ATOM 1389 C C . GLY A 1 174 ? 13.788 4.231 -8.111 1.00 53.56 174 GLY A C 1
ATOM 1390 O O . GLY A 1 174 ? 14.082 3.453 -7.195 1.00 53.56 174 GLY A O 1
ATOM 1391 N N . GLY A 1 175 ? 12.594 4.808 -8.213 1.00 65.00 175 GLY A N 1
ATOM 1392 C CA . GLY A 1 175 ? 11.466 4.523 -7.341 1.00 65.00 175 GLY A CA 1
ATOM 1393 C C . GLY A 1 175 ? 10.148 4.972 -7.961 1.00 65.00 175 GLY A C 1
ATOM 1394 O O . GLY A 1 175 ? 10.130 5.791 -8.882 1.00 65.00 175 GLY A O 1
ATOM 1395 N N . SER A 1 176 ? 9.054 4.393 -7.485 1.00 75.12 176 SER A N 1
ATOM 1396 C CA . SER A 1 176 ? 7.702 4.705 -7.934 1.00 75.12 176 SER A CA 1
ATOM 1397 C C . SER A 1 176 ? 6.795 4.968 -6.738 1.00 75.12 176 SER A C 1
ATOM 1399 O O . SER A 1 176 ? 6.784 4.204 -5.773 1.00 75.12 176 SER A O 1
ATOM 1401 N N . ASP A 1 177 ? 6.051 6.069 -6.818 1.00 84.00 177 ASP A N 1
ATOM 1402 C CA . ASP A 1 177 ? 5.091 6.512 -5.813 1.00 84.00 177 ASP A CA 1
ATOM 1403 C C . ASP A 1 177 ? 3.686 6.412 -6.394 1.00 84.00 177 ASP A C 1
ATOM 1405 O O . ASP A 1 177 ? 3.368 7.064 -7.389 1.00 84.00 177 ASP A O 1
ATOM 1409 N N . PHE A 1 178 ? 2.851 5.582 -5.777 1.00 86.38 178 PHE A N 1
ATOM 1410 C CA . PHE A 1 178 ? 1.464 5.372 -6.164 1.00 86.38 178 PHE A CA 1
ATOM 1411 C C . PHE A 1 178 ? 0.540 5.910 -5.095 1.00 86.38 178 PHE A C 1
ATOM 1413 O O . PHE A 1 178 ? 0.557 5.456 -3.954 1.00 86.38 178 PHE A O 1
ATOM 1420 N N . VAL A 1 179 ? -0.310 6.839 -5.495 1.00 87.81 179 VAL A N 1
ATOM 1421 C CA . VAL A 1 179 ? -1.259 7.518 -4.629 1.00 87.81 179 VAL A CA 1
ATOM 1422 C C . VAL A 1 179 ? -2.655 7.115 -5.048 1.00 87.81 179 VAL A C 1
ATOM 1424 O O . VAL A 1 179 ? -3.014 7.209 -6.221 1.00 87.81 179 VAL A O 1
ATOM 1427 N N . GLY A 1 180 ? -3.447 6.621 -4.105 1.00 89.50 180 GLY A N 1
ATOM 1428 C CA . GLY A 1 180 ? -4.737 6.054 -4.449 1.00 89.50 180 GLY A CA 1
ATOM 1429 C C . GLY A 1 180 ? -5.733 6.018 -3.320 1.00 89.50 180 GLY A C 1
ATOM 1430 O O . GLY A 1 180 ? -5.434 6.343 -2.174 1.00 89.50 180 GLY A O 1
ATOM 1431 N N . LEU A 1 181 ? -6.929 5.580 -3.688 1.00 94.25 181 LEU A N 1
ATOM 1432 C CA . LEU A 1 181 ? -8.030 5.333 -2.776 1.00 94.25 181 LEU A CA 1
ATOM 1433 C C . LEU A 1 181 ? -8.235 3.834 -2.612 1.00 94.25 181 LEU A C 1
ATOM 1435 O O . LEU A 1 181 ? -7.967 3.046 -3.527 1.00 94.25 181 LEU A O 1
ATOM 1439 N N . HIS A 1 182 ? -8.755 3.440 -1.457 1.00 96.62 182 HIS A N 1
ATOM 1440 C CA . HIS A 1 182 ? -9.044 2.050 -1.158 1.00 96.62 182 HIS A CA 1
ATOM 1441 C C . HIS A 1 182 ? -10.348 1.856 -0.401 1.00 96.62 182 HIS A C 1
ATOM 1443 O O . HIS A 1 182 ? -10.836 2.738 0.307 1.00 96.62 182 HIS A O 1
ATOM 1449 N N . VAL A 1 183 ? -10.860 0.634 -0.526 1.00 97.19 183 VAL A N 1
ATOM 1450 C CA . VAL A 1 183 ? -11.852 0.054 0.375 1.00 97.19 183 VAL A CA 1
ATOM 1451 C C . VAL A 1 183 ? -11.209 -1.152 1.034 1.00 97.19 183 VAL A C 1
ATOM 1453 O O . VAL A 1 183 ? -10.689 -2.025 0.340 1.00 97.19 183 VAL A O 1
ATOM 1456 N N . GLU A 1 184 ? -11.237 -1.209 2.360 1.00 97.44 184 GLU A N 1
ATOM 1457 C CA . GLU A 1 184 ? -10.716 -2.330 3.141 1.00 97.44 184 GLU A CA 1
ATOM 1458 C C . GLU A 1 184 ? -11.782 -2.836 4.108 1.00 97.44 184 GLU A C 1
ATOM 1460 O O . GLU A 1 184 ? -12.426 -2.036 4.774 1.00 97.44 184 GLU A O 1
ATOM 1465 N N . CYS A 1 185 ? -11.952 -4.151 4.231 1.00 96.38 185 CYS A N 1
ATOM 1466 C CA . CYS A 1 185 ? -12.859 -4.733 5.216 1.00 96.38 185 CYS A CA 1
ATOM 1467 C C . CYS A 1 185 ? -12.169 -5.803 6.062 1.00 96.38 185 CYS A C 1
ATOM 1469 O O . CYS A 1 185 ? -11.401 -6.622 5.552 1.00 96.38 185 CYS A O 1
ATOM 1471 N N . LEU A 1 186 ? -12.498 -5.811 7.353 1.00 94.62 186 LEU A N 1
ATOM 1472 C CA . LEU A 1 186 ? -12.126 -6.837 8.323 1.00 94.62 186 LEU A CA 1
ATOM 1473 C C . LEU A 1 186 ? -13.133 -8.000 8.264 1.00 94.62 186 LEU A C 1
ATOM 1475 O O . LEU A 1 186 ? -14.341 -7.770 8.148 1.00 94.62 186 LEU A O 1
ATOM 1479 N N . ARG A 1 187 ? -12.649 -9.242 8.331 1.00 87.88 187 ARG A N 1
ATOM 1480 C CA . ARG A 1 187 ? -13.444 -10.480 8.329 1.00 87.88 187 ARG A CA 1
ATOM 1481 C C . ARG A 1 187 ? -12.884 -11.517 9.300 1.00 87.88 187 ARG A C 1
ATOM 1483 O O . ARG A 1 187 ? -11.649 -11.558 9.509 1.00 87.88 187 ARG A O 1
#